Protein AF-A0A949NTR4-F1 (afdb_monomer_lite)

Secondary structure (DSSP, 8-state):
-HHHHHHHHHHHHHHHHHHHHHHHHHHHHHHHIIIII-HHHHHHHHTSTTHHHHHHHHHHHHHHHHHHHHHHT---SSHHHHHH---HHHHHHHHTSHHHHHHHHHHHHHHHS-TT-B-TTSPBPPHHHHHHHHHHHHHHHHHHHHHHHHHHHHHHHHHTSHHHHHHHHHHHHHHHHHHH-TT------TTHHHHHHHHHHHHHHHHHHHHHS----SHHHHHHHHHHHHHHHHHHHHT--------------------

Sequence (259 aa):
MVGTQAADRANRIAVLIDRNVRQAVKLRAYFCRGAYSGHDVRTRFDQSKAAPGFNTILDSLYFEFVLTMARLYDNPDDQRMAEKTASIPVLFALLSAPETRAELQRRSVERKTPKDLRDQHGQPAPKEFVAELQKDAVRAAEAETNEIEALNTEYGTLKGSHLICRIRKARNEFLAHTALDPSRNNLADYGNAEELLGKTIPLVTRLQLAVRSCHTSLASESTIWEEHADIFWRALCCGTNMEPTTCRTTTTCPADGLN

pLDDT: mean 86.45, std 13.73, range [38.06, 98.0]

Radius of gyration: 23.2 Å; chains: 1; bounding box: 55×47×63 Å

Structure (mmCIF, N/CA/C/O backbone):
data_AF-A0A949NTR4-F1
#
_entry.id   AF-A0A949NTR4-F1
#
loop_
_atom_site.group_PDB
_atom_site.id
_atom_site.type_symbol
_atom_site.label_atom_id
_atom_site.label_alt_id
_atom_site.label_comp_id
_atom_site.label_asym_id
_atom_site.label_entity_id
_atom_site.label_seq_id
_atom_site.pdbx_PDB_ins_code
_atom_site.Cartn_x
_atom_site.Cartn_y
_atom_site.Cartn_z
_atom_site.occupancy
_atom_site.B_iso_or_equiv
_atom_site.auth_seq_id
_atom_site.auth_comp_id
_atom_site.auth_asym_id
_atom_site.auth_atom_id
_atom_site.pdbx_PDB_model_num
ATOM 1 N N . MET A 1 1 ? -0.332 0.499 -28.347 1.00 78.00 1 MET A N 1
ATOM 2 C CA . MET A 1 1 ? -1.464 1.059 -27.569 1.00 78.00 1 MET A CA 1
ATOM 3 C C . MET A 1 1 ? -1.759 0.264 -26.298 1.00 78.00 1 MET A C 1
ATOM 5 O O . MET A 1 1 ? -1.895 0.893 -25.259 1.00 78.00 1 MET A O 1
ATOM 9 N N . VAL A 1 2 ? -1.810 -1.076 -26.340 1.00 87.00 2 VAL A N 1
ATOM 10 C CA . VAL A 1 2 ? -2.110 -1.920 -25.159 1.00 87.00 2 VAL A CA 1
ATOM 11 C C . VAL A 1 2 ? -1.158 -1.664 -23.976 1.00 87.00 2 VAL A C 1
ATOM 13 O O . VAL A 1 2 ? -1.628 -1.361 -22.882 1.00 87.00 2 VAL A O 1
ATOM 16 N N . GLY A 1 3 ? 0.164 -1.669 -24.200 1.00 87.56 3 GLY A N 1
ATOM 17 C CA . GLY A 1 3 ? 1.154 -1.422 -23.135 1.00 87.56 3 GLY A CA 1
ATOM 18 C C . GLY A 1 3 ? 1.012 -0.054 -22.454 1.00 87.56 3 GLY A C 1
ATOM 19 O O . GLY A 1 3 ? 1.090 0.043 -21.233 1.00 87.56 3 GLY A O 1
ATOM 20 N N . THR A 1 4 ? 0.695 0.997 -23.218 1.00 94.00 4 THR A N 1
ATOM 21 C CA . THR A 1 4 ? 0.443 2.351 -22.692 1.00 94.00 4 THR A CA 1
ATOM 22 C C . THR A 1 4 ? -0.735 2.368 -21.718 1.00 94.00 4 THR A C 1
ATOM 24 O O . THR A 1 4 ? -0.603 2.872 -20.605 1.00 94.00 4 THR A O 1
ATOM 27 N N . GLN A 1 5 ? -1.864 1.756 -22.095 1.00 95.44 5 GLN A N 1
ATOM 28 C CA . GLN A 1 5 ? -3.054 1.692 -21.240 1.00 95.44 5 GLN A CA 1
ATOM 29 C C . GLN A 1 5 ? -2.808 0.875 -19.965 1.00 95.44 5 GLN A C 1
ATOM 31 O O . GLN A 1 5 ? -3.263 1.264 -18.885 1.00 95.44 5 GLN A O 1
ATOM 36 N N . ALA A 1 6 ? -2.075 -0.237 -20.074 1.00 95.12 6 ALA A N 1
ATOM 37 C CA . ALA A 1 6 ? -1.722 -1.078 -18.936 1.00 95.12 6 ALA A CA 1
ATOM 38 C C . ALA A 1 6 ? -0.778 -0.355 -17.959 1.00 95.12 6 ALA A C 1
ATOM 40 O O . ALA A 1 6 ? -1.034 -0.361 -16.754 1.00 95.12 6 ALA A O 1
ATOM 41 N N . ALA A 1 7 ? 0.240 0.351 -18.463 1.00 95.56 7 ALA A N 1
ATOM 42 C CA . ALA A 1 7 ? 1.144 1.166 -17.649 1.00 95.56 7 ALA A CA 1
ATOM 43 C C . ALA A 1 7 ? 0.421 2.342 -16.969 1.00 95.56 7 ALA A C 1
ATOM 45 O O . ALA A 1 7 ? 0.649 2.616 -15.788 1.00 95.56 7 ALA A O 1
ATOM 46 N N . ASP A 1 8 ? -0.509 3.002 -17.668 1.00 96.50 8 ASP A N 1
ATOM 47 C CA . ASP A 1 8 ? -1.351 4.047 -17.072 1.00 96.50 8 ASP A CA 1
ATOM 48 C C . ASP A 1 8 ? -2.219 3.491 -15.945 1.00 96.50 8 ASP A C 1
ATOM 50 O O . ASP A 1 8 ? -2.358 4.112 -14.888 1.00 96.50 8 ASP A O 1
ATOM 54 N N . ARG A 1 9 ? -2.792 2.301 -16.146 1.00 96.06 9 ARG A N 1
ATOM 55 C CA . ARG A 1 9 ? -3.579 1.621 -15.117 1.00 96.06 9 ARG A CA 1
ATOM 56 C C . ARG A 1 9 ? -2.717 1.220 -13.922 1.00 96.06 9 ARG A C 1
ATOM 58 O O . ARG A 1 9 ? -3.142 1.461 -12.796 1.00 96.06 9 ARG A O 1
ATOM 65 N N . ALA A 1 10 ? -1.522 0.677 -14.148 1.00 96.38 10 ALA A N 1
ATOM 66 C CA . ALA A 1 10 ? -0.584 0.323 -13.085 1.00 96.38 10 ALA A CA 1
ATOM 67 C C . ALA A 1 10 ? -0.225 1.548 -12.228 1.00 96.38 10 ALA A C 1
ATOM 69 O O . ALA A 1 10 ? -0.316 1.486 -11.004 1.00 96.38 10 ALA A O 1
ATOM 70 N N . ASN A 1 11 ? 0.069 2.691 -12.857 1.00 96.38 11 ASN A N 1
ATOM 71 C CA . ASN A 1 11 ? 0.329 3.947 -12.151 1.00 96.38 11 ASN A CA 1
ATOM 72 C C . ASN A 1 11 ? -0.881 4.405 -11.313 1.00 96.38 11 ASN A C 1
ATOM 74 O O . ASN A 1 11 ? -0.737 4.715 -10.131 1.00 96.38 11 ASN A O 1
ATOM 78 N N . ARG A 1 12 ? -2.097 4.382 -11.881 1.00 96.69 12 ARG A N 1
ATOM 79 C CA . ARG A 1 12 ? -3.321 4.726 -11.130 1.00 96.69 12 ARG A CA 1
ATOM 80 C C . ARG A 1 12 ? -3.532 3.818 -9.917 1.00 96.69 12 ARG A C 1
ATOM 82 O O . ARG A 1 12 ? -3.840 4.313 -8.836 1.00 96.69 12 ARG A O 1
ATOM 89 N N . ILE A 1 13 ? -3.356 2.507 -10.083 1.00 97.25 13 ILE A N 1
ATOM 90 C CA . ILE A 1 13 ? -3.490 1.543 -8.985 1.00 97.25 13 ILE A CA 1
ATOM 91 C C . ILE A 1 13 ? -2.415 1.786 -7.923 1.00 97.25 13 ILE A C 1
ATOM 93 O O . ILE A 1 13 ? -2.744 1.795 -6.741 1.00 97.25 13 ILE A O 1
ATOM 97 N N . ALA A 1 14 ? -1.169 2.057 -8.319 1.00 96.44 14 ALA A N 1
ATOM 98 C CA . ALA A 1 14 ? -0.092 2.382 -7.389 1.00 96.44 14 ALA A CA 1
ATOM 99 C C . ALA A 1 14 ? -0.442 3.607 -6.522 1.00 96.44 14 ALA A C 1
ATOM 101 O O . ALA A 1 14 ? -0.277 3.554 -5.306 1.00 96.44 14 ALA A O 1
ATOM 102 N N . VAL A 1 15 ? -0.993 4.677 -7.103 1.00 95.94 15 VAL A N 1
ATOM 103 C CA . VAL A 1 15 ? -1.441 5.865 -6.346 1.00 95.94 15 VAL A CA 1
ATOM 104 C C . VAL A 1 15 ? -2.552 5.524 -5.344 1.00 95.94 15 VAL A C 1
ATOM 106 O O . VAL A 1 15 ? -2.538 5.994 -4.208 1.00 95.94 15 VAL A O 1
ATOM 109 N N . LEU A 1 16 ? -3.522 4.701 -5.745 1.00 96.69 16 LEU A N 1
ATOM 110 C CA . LEU A 1 16 ? -4.623 4.298 -4.864 1.00 96.69 16 LEU A CA 1
ATOM 111 C C . LEU A 1 16 ? -4.150 3.382 -3.726 1.00 96.69 16 LEU A C 1
ATOM 113 O O . LEU A 1 16 ? -4.607 3.531 -2.593 1.00 96.69 16 LEU A O 1
ATOM 117 N N . ILE A 1 17 ? -3.216 2.471 -4.010 1.00 96.81 17 ILE A N 1
ATOM 118 C CA . ILE A 1 17 ? -2.565 1.626 -3.003 1.00 96.81 17 ILE A CA 1
ATOM 119 C C . ILE A 1 17 ? -1.815 2.492 -1.992 1.00 96.81 17 ILE A C 1
ATOM 121 O O . ILE A 1 17 ? -2.013 2.305 -0.796 1.00 96.81 17 ILE A O 1
ATOM 125 N N . ASP A 1 18 ? -1.018 3.462 -2.449 1.00 96.44 18 ASP A N 1
ATOM 126 C CA . ASP A 1 18 ? -0.312 4.399 -1.567 1.00 96.44 18 ASP A CA 1
ATOM 127 C C . ASP A 1 18 ? -1.293 5.125 -0.637 1.00 96.44 18 ASP A C 1
ATOM 129 O O . ASP A 1 18 ? -1.160 5.052 0.582 1.00 96.44 18 ASP A O 1
ATOM 133 N N . ARG A 1 19 ? -2.368 5.707 -1.184 1.00 96.44 19 ARG A N 1
ATOM 134 C CA . ARG A 1 19 ? -3.418 6.353 -0.381 1.00 96.44 19 ARG A CA 1
ATOM 135 C C . ARG A 1 19 ? -4.009 5.420 0.683 1.00 96.44 19 ARG A C 1
ATOM 137 O O . ARG A 1 19 ? -4.226 5.849 1.816 1.00 96.44 19 ARG A O 1
ATOM 144 N N . ASN A 1 20 ? -4.271 4.162 0.335 1.00 97.00 20 ASN A N 1
ATOM 145 C CA . ASN A 1 20 ? -4.805 3.174 1.273 1.00 97.00 20 ASN A CA 1
ATOM 146 C C . ASN A 1 20 ? -3.784 2.798 2.357 1.00 97.00 20 ASN A C 1
ATOM 148 O O . ASN A 1 20 ? -4.163 2.664 3.517 1.00 97.00 20 ASN A O 1
ATOM 152 N N . VAL A 1 21 ? -2.495 2.687 2.023 1.00 97.50 21 VAL A N 1
ATOM 153 C CA . VAL A 1 21 ? -1.430 2.464 3.015 1.00 97.50 21 VAL A CA 1
ATOM 154 C C . VAL A 1 21 ? -1.328 3.648 3.974 1.00 97.50 21 VAL A C 1
ATOM 156 O O . VAL A 1 21 ? -1.282 3.441 5.182 1.00 97.50 21 VAL A O 1
ATOM 159 N N . ARG A 1 22 ? -1.380 4.888 3.478 1.00 97.50 22 ARG A N 1
ATOM 160 C CA . ARG A 1 22 ? -1.385 6.096 4.324 1.00 97.50 22 ARG A CA 1
ATOM 161 C C . ARG A 1 22 ? -2.580 6.128 5.277 1.00 97.50 22 ARG A C 1
ATOM 163 O O . ARG A 1 22 ? -2.435 6.421 6.463 1.00 97.50 22 ARG A O 1
ATOM 170 N N . GLN A 1 23 ? -3.762 5.756 4.782 1.00 97.62 23 GLN A N 1
ATOM 171 C CA . GLN A 1 23 ? -4.953 5.606 5.617 1.00 97.62 23 GLN A CA 1
ATOM 172 C C . GLN A 1 23 ? -4.775 4.505 6.675 1.00 97.62 23 GLN A C 1
ATOM 174 O O . GLN A 1 23 ? -5.156 4.701 7.826 1.00 97.62 23 GLN A O 1
ATOM 179 N N . ALA A 1 24 ? -4.162 3.376 6.318 1.00 97.81 24 ALA A N 1
ATOM 180 C CA . ALA A 1 24 ? -3.865 2.292 7.248 1.00 97.81 24 ALA A CA 1
ATOM 181 C C . ALA A 1 24 ? -2.866 2.716 8.342 1.00 97.81 24 ALA A C 1
ATOM 183 O O . ALA A 1 24 ? -3.086 2.410 9.511 1.00 97.81 24 ALA A O 1
ATOM 184 N N . VAL A 1 25 ? -1.822 3.479 7.992 1.00 98.00 25 VAL A N 1
ATOM 185 C CA . VAL A 1 25 ? -0.867 4.079 8.947 1.00 98.00 25 VAL A CA 1
ATOM 186 C C . VAL A 1 25 ? -1.595 4.974 9.948 1.00 98.00 25 VAL A C 1
ATOM 188 O O . VAL A 1 25 ? -1.418 4.815 11.156 1.00 98.00 25 VAL A O 1
ATOM 191 N N . LYS A 1 26 ? -2.475 5.858 9.461 1.00 98.00 26 LYS A N 1
ATOM 192 C CA . LYS A 1 26 ? -3.312 6.707 10.314 1.00 98.00 26 LYS A CA 1
ATOM 193 C C . LYS A 1 26 ? -4.177 5.874 11.262 1.00 98.00 26 LYS A C 1
ATOM 195 O O . LYS A 1 26 ? -4.147 6.096 12.468 1.00 98.00 26 LYS A O 1
ATOM 200 N N . LEU A 1 27 ? -4.950 4.923 10.735 1.00 97.81 27 LEU A N 1
ATOM 201 C CA . LEU A 1 27 ? -5.853 4.093 11.539 1.00 97.81 27 LEU A CA 1
ATOM 202 C C . LEU A 1 27 ? -5.092 3.297 12.603 1.00 97.81 27 LEU A C 1
ATOM 204 O O . LEU A 1 27 ? -5.510 3.291 13.760 1.00 97.81 27 LEU A O 1
ATOM 208 N N . ARG A 1 28 ? -3.941 2.713 12.238 1.00 96.94 28 ARG A N 1
ATOM 209 C CA . ARG A 1 28 ? -3.033 2.046 13.177 1.00 96.94 28 ARG A CA 1
ATOM 210 C C . ARG A 1 28 ? -2.616 2.990 14.300 1.00 96.94 28 ARG A C 1
ATOM 212 O O . ARG A 1 28 ? -2.708 2.597 15.454 1.00 96.94 28 ARG A O 1
ATOM 219 N N . ALA A 1 29 ? -2.181 4.213 13.997 1.00 97.06 29 ALA A N 1
ATOM 220 C CA . ALA A 1 29 ? -1.727 5.155 15.022 1.00 97.06 29 ALA A CA 1
ATOM 221 C C . ALA A 1 29 ? -2.828 5.461 16.056 1.00 97.06 29 ALA A C 1
ATOM 223 O O . ALA A 1 29 ? -2.606 5.321 17.261 1.00 97.06 29 ALA A O 1
ATOM 224 N N . TYR A 1 30 ? -4.039 5.793 15.593 1.00 97.25 30 TYR A N 1
ATOM 225 C CA . TYR A 1 30 ? -5.180 6.050 16.479 1.00 97.25 30 TYR A CA 1
ATOM 226 C C . TYR A 1 30 ? -5.572 4.815 17.290 1.00 97.25 30 TYR A C 1
ATOM 228 O O . TYR A 1 30 ? -5.749 4.919 18.505 1.00 97.25 30 TYR A O 1
ATOM 236 N N . PHE A 1 31 ? -5.684 3.656 16.642 1.00 95.50 31 PHE A N 1
ATOM 237 C CA . PHE A 1 31 ? -6.049 2.415 17.312 1.00 95.50 31 PHE A CA 1
ATOM 238 C C . PHE A 1 31 ? -4.998 2.005 18.351 1.00 95.50 31 PHE A C 1
ATOM 240 O O . PHE A 1 31 ? -5.333 1.839 19.520 1.00 95.50 31 PHE A O 1
ATOM 247 N N . CYS A 1 32 ? -3.718 1.924 17.971 1.00 94.44 32 CYS A N 1
ATOM 248 C CA . CYS A 1 32 ? -2.638 1.506 18.864 1.00 94.44 32 CYS A CA 1
ATOM 249 C C . CYS A 1 32 ? -2.481 2.435 20.072 1.00 94.44 32 CYS A C 1
ATOM 251 O O . CYS A 1 32 ? -2.226 1.939 21.171 1.00 94.44 32 CYS A O 1
ATOM 253 N N . ARG A 1 33 ? -2.663 3.756 19.909 1.00 94.75 33 ARG A N 1
ATOM 254 C CA . ARG A 1 33 ? -2.595 4.697 21.040 1.00 94.75 33 ARG A CA 1
ATOM 255 C C . ARG A 1 33 ? -3.710 4.475 22.054 1.00 94.75 33 ARG A C 1
ATOM 257 O O . ARG A 1 33 ? -3.439 4.562 23.248 1.00 94.75 33 ARG A O 1
ATOM 264 N N . GLY A 1 34 ? -4.925 4.170 21.605 1.00 92.00 34 GLY A N 1
ATOM 265 C CA . GLY A 1 34 ? -6.034 3.860 22.509 1.00 92.00 34 GLY A CA 1
ATOM 266 C C . GLY A 1 34 ? -5.966 2.439 23.081 1.00 92.00 34 GLY A C 1
ATOM 267 O O . GLY A 1 34 ? -6.306 2.223 24.241 1.00 92.00 34 GLY A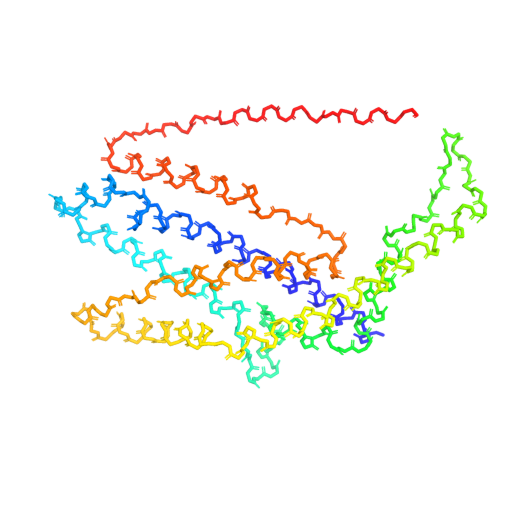 O 1
ATOM 268 N N . ALA A 1 35 ? -5.502 1.467 22.293 1.00 89.44 35 ALA A N 1
ATOM 269 C CA . ALA A 1 35 ? -5.539 0.054 22.654 1.00 89.44 35 ALA A CA 1
ATOM 270 C C . ALA A 1 35 ? -4.302 -0.441 23.423 1.00 89.44 35 ALA A C 1
ATOM 272 O O . ALA A 1 35 ? -4.470 -1.256 24.329 1.00 89.44 35 ALA A O 1
ATOM 273 N N . TYR A 1 36 ? -3.090 0.020 23.078 1.00 86.44 36 TYR A N 1
ATOM 274 C CA . TYR A 1 36 ? -1.823 -0.568 23.551 1.00 86.44 36 TYR A CA 1
ATOM 275 C C . TYR A 1 36 ? -0.887 0.419 24.234 1.00 86.44 36 TYR A C 1
ATOM 277 O O . TYR A 1 36 ? -0.494 0.210 25.377 1.00 86.44 36 TYR A O 1
ATOM 285 N N . SER A 1 37 ? -0.475 1.470 23.521 1.00 79.00 37 SER A N 1
ATOM 286 C CA . SER A 1 37 ? 0.589 2.366 23.990 1.00 79.00 37 SER A CA 1
ATOM 287 C C . SER A 1 37 ? 0.074 3.411 24.973 1.00 79.00 37 SER A C 1
ATOM 289 O O . SER A 1 37 ? 0.858 4.038 25.680 1.00 79.00 37 SER A O 1
ATOM 291 N N . GLY A 1 38 ? -1.247 3.559 25.064 1.00 75.06 38 GLY A N 1
ATOM 292 C CA . GLY A 1 38 ? -1.916 4.388 26.044 1.00 75.06 38 GLY A CA 1
ATOM 293 C C . GLY A 1 38 ? -2.413 3.657 27.251 1.00 75.06 38 GLY A C 1
ATOM 294 O O . GLY A 1 38 ? -3.622 3.594 27.463 1.00 75.06 38 GLY A O 1
ATOM 295 N N . HIS A 1 39 ? -1.491 3.145 28.060 1.00 79.88 39 HIS A N 1
ATOM 296 C CA . HIS A 1 39 ? -1.876 2.546 29.331 1.00 79.88 39 HIS A CA 1
ATOM 297 C C . HIS A 1 39 ? -2.706 3.526 30.180 1.00 79.88 39 HIS A C 1
ATOM 299 O O . HIS A 1 39 ? -3.691 3.128 30.794 1.00 79.88 39 HIS A O 1
ATOM 305 N N . ASP A 1 40 ? -2.373 4.816 30.125 1.00 84.31 40 ASP A N 1
ATOM 306 C CA . ASP A 1 40 ? -3.133 5.916 30.719 1.00 84.31 40 ASP A CA 1
ATOM 307 C C . ASP A 1 40 ? -4.560 6.038 30.155 1.00 84.31 40 ASP A C 1
ATOM 309 O O . ASP A 1 40 ? -5.524 6.111 30.917 1.00 84.31 40 ASP A O 1
ATOM 313 N N . VAL A 1 41 ? -4.701 6.019 28.827 1.00 88.38 41 VAL A N 1
ATOM 314 C CA . VAL A 1 41 ? -5.983 6.155 28.119 1.00 88.38 41 VAL A CA 1
ATOM 315 C C . VAL A 1 41 ? -6.896 4.980 28.441 1.00 88.38 41 VAL A C 1
ATOM 317 O O . VAL A 1 41 ? -8.016 5.180 28.914 1.00 88.38 41 VAL A O 1
ATOM 320 N N . ARG A 1 42 ? -6.404 3.753 28.238 1.00 87.44 42 ARG A N 1
ATOM 321 C CA . ARG A 1 42 ? -7.172 2.527 28.467 1.00 87.44 42 ARG A CA 1
ATOM 322 C C . ARG A 1 42 ? -7.617 2.421 29.924 1.00 87.44 42 ARG A C 1
ATOM 324 O O . ARG A 1 42 ? -8.809 2.292 30.184 1.00 87.44 42 ARG A O 1
ATOM 331 N N . THR A 1 43 ? -6.684 2.577 30.867 1.00 87.12 43 THR A N 1
ATOM 332 C CA . THR A 1 43 ? -6.975 2.491 32.309 1.00 87.12 43 THR A CA 1
ATOM 333 C C . THR A 1 43 ? -8.034 3.505 32.726 1.00 87.12 43 THR A C 1
ATOM 335 O O . THR A 1 43 ? -8.944 3.180 33.490 1.00 87.12 43 THR A O 1
ATOM 338 N N . ARG A 1 44 ? -7.959 4.733 32.197 1.00 88.44 44 ARG A N 1
ATOM 339 C CA . ARG A 1 44 ? -8.936 5.781 32.500 1.00 88.44 44 ARG A CA 1
ATOM 340 C C . ARG A 1 44 ? -10.332 5.433 31.992 1.00 88.44 44 ARG A C 1
ATOM 342 O O . ARG A 1 44 ? -11.303 5.677 32.707 1.00 88.44 44 ARG A O 1
ATOM 349 N N . PHE A 1 45 ? -10.449 4.880 30.785 1.00 89.00 45 PHE A N 1
ATOM 350 C CA . PHE A 1 45 ? -11.748 4.502 30.233 1.00 89.00 45 PHE A CA 1
ATOM 351 C C . PHE A 1 45 ? -12.330 3.254 30.888 1.00 89.00 45 PHE A C 1
ATOM 353 O O . PHE A 1 45 ? -13.521 3.279 31.199 1.00 89.00 45 PHE A O 1
ATOM 360 N N . ASP A 1 46 ? -11.518 2.234 31.175 1.00 86.00 46 ASP A N 1
ATOM 361 C CA . ASP A 1 46 ? -11.950 0.987 31.824 1.00 86.00 46 ASP A CA 1
ATOM 362 C C . ASP A 1 46 ? -12.557 1.233 33.217 1.00 86.00 46 ASP A C 1
ATOM 364 O O . ASP A 1 46 ? -13.482 0.539 33.634 1.00 86.00 46 ASP A O 1
ATOM 368 N N . GLN A 1 47 ? -12.087 2.263 33.927 1.00 88.81 47 GLN A N 1
ATOM 369 C CA . GLN A 1 47 ? -12.616 2.673 35.235 1.00 88.81 47 GLN A CA 1
ATOM 370 C C . GLN A 1 47 ? -13.808 3.643 35.142 1.00 88.81 47 GLN A C 1
ATOM 372 O O . GLN A 1 47 ? -14.368 4.051 36.162 1.00 88.81 47 GLN A O 1
ATOM 377 N N . SER A 1 48 ? -14.202 4.048 33.934 1.00 90.50 48 SER A N 1
ATOM 378 C CA . SER A 1 48 ? -15.230 5.063 33.708 1.00 90.50 48 SER A CA 1
ATOM 379 C C . SER A 1 48 ? -16.555 4.461 33.235 1.00 90.50 48 SER A C 1
ATOM 381 O O . SER A 1 48 ? -16.606 3.410 32.600 1.00 90.50 48 SER A O 1
ATOM 383 N N . LYS A 1 49 ? -17.652 5.208 33.416 1.00 92.19 49 LYS A N 1
ATOM 384 C CA . LYS A 1 49 ? -18.950 4.876 32.795 1.00 92.19 49 LYS A CA 1
ATOM 385 C C . LYS A 1 49 ? -18.936 4.987 31.260 1.00 92.19 49 LYS A C 1
ATOM 387 O O . LYS A 1 49 ? -19.893 4.568 30.620 1.00 92.19 49 LYS A O 1
ATOM 392 N N . ALA A 1 50 ? -17.877 5.552 30.675 1.00 89.88 50 ALA A N 1
ATOM 393 C CA . ALA A 1 50 ? -17.720 5.718 29.234 1.00 89.88 50 ALA A CA 1
ATOM 394 C C . ALA A 1 50 ? -17.031 4.522 28.547 1.00 89.88 50 ALA A C 1
ATOM 396 O O . ALA A 1 50 ? -16.903 4.539 27.322 1.00 89.88 50 ALA A O 1
ATOM 397 N N . ALA A 1 51 ? -16.630 3.479 29.291 1.00 88.12 51 ALA A N 1
ATOM 398 C CA . ALA A 1 51 ? -15.967 2.293 28.736 1.00 88.12 51 ALA A CA 1
ATOM 399 C C . ALA A 1 51 ? -16.687 1.683 27.509 1.00 88.12 51 ALA A C 1
ATOM 401 O O . ALA A 1 51 ? -16.012 1.400 26.518 1.00 88.12 51 ALA A O 1
ATOM 402 N N . PRO A 1 52 ? -18.033 1.541 27.483 1.00 87.81 52 PRO A N 1
ATOM 403 C CA . PRO A 1 52 ? -18.720 0.982 26.313 1.00 87.81 52 PRO A CA 1
ATOM 404 C C . PRO A 1 52 ? -18.559 1.838 25.047 1.00 87.81 52 PRO A C 1
ATOM 406 O O . PRO A 1 52 ? -18.329 1.310 23.959 1.00 87.81 52 PRO A O 1
ATOM 409 N N . GLY A 1 53 ? -18.638 3.166 25.187 1.00 88.69 53 GLY A N 1
ATOM 410 C CA . GLY A 1 53 ? -18.460 4.096 24.070 1.00 88.69 53 GLY A CA 1
ATOM 411 C C . GLY A 1 53 ? -17.022 4.099 23.554 1.00 88.69 53 GLY A C 1
ATOM 412 O O . GLY A 1 53 ? -16.799 4.061 22.348 1.00 88.69 53 GLY A O 1
ATOM 413 N N . PHE A 1 54 ? -16.046 4.065 24.462 1.00 90.12 54 PHE A N 1
ATOM 414 C CA . PHE A 1 54 ? -14.633 3.934 24.113 1.00 90.12 54 PHE A CA 1
ATOM 415 C C . PHE A 1 54 ? -14.338 2.643 23.339 1.00 90.12 54 PHE A C 1
ATOM 417 O O . PHE A 1 54 ? -13.720 2.701 22.276 1.00 90.12 54 PHE A O 1
ATOM 424 N N . ASN A 1 55 ? -14.838 1.499 23.815 1.00 87.44 55 ASN A N 1
ATOM 425 C CA . ASN A 1 55 ? -14.674 0.221 23.121 1.00 87.44 55 ASN A CA 1
ATOM 426 C C . ASN A 1 55 ? -15.309 0.256 21.726 1.00 87.44 55 ASN A C 1
ATOM 428 O O . ASN A 1 55 ? -14.670 -0.141 20.762 1.00 87.44 55 ASN A O 1
ATOM 432 N N . THR A 1 56 ? -16.496 0.856 21.588 1.00 88.88 56 THR A N 1
ATOM 433 C CA . THR A 1 56 ? -17.151 1.033 20.278 1.00 88.88 56 THR A CA 1
ATOM 434 C C . THR A 1 56 ? -16.282 1.839 19.304 1.00 88.88 56 THR A C 1
ATOM 436 O O . THR A 1 56 ? -16.197 1.508 18.118 1.00 88.88 56 THR A O 1
ATOM 439 N N . ILE A 1 57 ? -15.614 2.894 19.786 1.00 91.31 57 ILE A N 1
ATOM 440 C CA . ILE A 1 57 ? -14.682 3.692 18.976 1.00 91.31 57 ILE A CA 1
ATOM 441 C C . ILE A 1 57 ? -13.478 2.843 18.554 1.00 91.31 57 ILE A C 1
ATOM 443 O O . ILE A 1 57 ? -13.112 2.862 17.378 1.00 91.31 57 ILE A O 1
ATOM 447 N N . LEU A 1 58 ? -12.873 2.092 19.480 1.00 90.94 58 LEU A N 1
ATOM 448 C CA . LEU A 1 58 ? -11.736 1.222 19.168 1.00 90.94 58 LEU A CA 1
ATOM 449 C C . LEU A 1 58 ? -12.100 0.133 18.159 1.00 90.94 58 LEU A C 1
ATOM 451 O O . LEU A 1 58 ? -11.367 -0.046 17.187 1.00 90.94 58 LEU A O 1
ATOM 455 N N . ASP A 1 59 ? -13.236 -0.535 18.343 1.00 88.12 59 ASP A N 1
ATOM 456 C CA . ASP A 1 59 ? -13.716 -1.576 17.435 1.00 88.12 59 ASP A CA 1
ATOM 457 C C . ASP A 1 59 ? -13.975 -1.003 16.038 1.00 88.12 59 ASP A C 1
ATOM 459 O O . ASP A 1 59 ? -13.601 -1.610 15.036 1.00 88.12 59 ASP A O 1
ATOM 463 N N . SER A 1 60 ? -14.530 0.212 15.956 1.00 91.62 60 SER A N 1
ATOM 464 C CA . SER A 1 60 ? -14.752 0.910 14.682 1.00 91.62 60 SER A CA 1
ATOM 465 C C . SER A 1 60 ? -13.439 1.266 13.978 1.00 91.62 60 SER A C 1
ATOM 467 O O . SER A 1 60 ? -13.308 1.067 12.768 1.00 91.62 60 SER A O 1
ATOM 469 N N . LEU A 1 61 ? -12.449 1.772 14.724 1.00 94.25 61 LEU A N 1
ATOM 470 C CA . LEU A 1 61 ? -11.118 2.079 14.192 1.00 94.25 61 LEU A CA 1
ATOM 471 C C . LEU A 1 61 ? -10.417 0.815 13.690 1.00 94.25 61 LEU A C 1
ATOM 473 O O . LEU A 1 61 ? -9.863 0.813 12.588 1.00 94.25 61 LEU A O 1
ATOM 477 N N . TYR A 1 62 ? -10.459 -0.259 14.480 1.00 92.19 62 TYR A N 1
ATOM 478 C CA . TYR A 1 62 ? -9.843 -1.528 14.117 1.00 92.19 62 TYR A CA 1
ATOM 479 C C . TYR A 1 62 ? -10.534 -2.171 12.917 1.00 92.19 62 TYR A C 1
ATOM 481 O O . TYR A 1 62 ? -9.868 -2.657 12.005 1.00 92.19 62 TYR A O 1
ATOM 489 N N . PHE A 1 63 ? -11.863 -2.123 12.859 1.00 91.31 63 PHE A N 1
ATOM 490 C CA . PHE A 1 63 ? -12.610 -2.641 11.724 1.00 91.31 63 PHE A CA 1
ATOM 491 C C . PHE A 1 63 ? -12.259 -1.916 10.424 1.00 91.31 63 PHE A C 1
ATOM 493 O O . PHE A 1 63 ? -11.936 -2.573 9.433 1.00 91.31 63 PHE A O 1
ATOM 500 N N . GLU A 1 64 ? -12.241 -0.579 10.415 1.00 94.94 64 GLU A N 1
ATOM 501 C CA . GLU A 1 64 ? -11.842 0.168 9.215 1.00 94.94 64 GLU A CA 1
ATOM 502 C C . GLU A 1 64 ? -10.376 -0.106 8.846 1.00 94.94 64 GLU A C 1
ATOM 504 O O . GLU A 1 64 ? -10.030 -0.159 7.660 1.00 94.94 64 GLU A O 1
ATOM 509 N N . PHE A 1 65 ? -9.510 -0.348 9.835 1.00 95.31 65 PHE A N 1
ATOM 510 C CA . PHE A 1 65 ? -8.130 -0.760 9.587 1.00 95.31 65 PHE A CA 1
ATOM 511 C C . PHE A 1 65 ? -8.071 -2.129 8.894 1.00 95.31 65 PHE A C 1
ATOM 513 O O . PHE A 1 65 ? -7.450 -2.253 7.836 1.00 95.31 65 PHE A O 1
ATOM 520 N N . VAL A 1 66 ? -8.786 -3.129 9.414 1.00 93.56 66 VAL A N 1
ATOM 521 C CA . VAL A 1 66 ? -8.910 -4.465 8.811 1.00 93.56 66 VAL A CA 1
ATOM 522 C C . VAL A 1 66 ? -9.495 -4.383 7.402 1.00 93.56 66 VAL A C 1
ATOM 524 O O . VAL A 1 66 ? -8.967 -5.025 6.495 1.00 93.56 66 VAL A O 1
ATOM 527 N N . LEU A 1 67 ? -10.534 -3.573 7.173 1.00 94.12 67 LEU A N 1
ATOM 528 C CA . LEU A 1 67 ? -11.110 -3.362 5.843 1.00 94.12 67 LEU A CA 1
ATOM 529 C C . LEU A 1 67 ? -10.106 -2.743 4.874 1.00 94.12 67 LEU A C 1
ATOM 531 O O . LEU A 1 67 ? -9.984 -3.206 3.739 1.00 94.12 67 LEU A O 1
ATOM 535 N N . THR A 1 68 ? -9.377 -1.718 5.313 1.00 96.31 68 THR A N 1
ATOM 536 C CA . THR A 1 68 ? -8.348 -1.062 4.499 1.00 96.31 68 THR A CA 1
ATOM 537 C C . THR A 1 68 ? -7.252 -2.055 4.114 1.00 96.31 68 THR A C 1
ATOM 539 O O . THR A 1 68 ? -6.893 -2.151 2.938 1.00 96.31 68 THR A O 1
ATOM 542 N N . MET A 1 69 ? -6.785 -2.864 5.069 1.00 96.56 69 MET A N 1
ATOM 543 C CA . MET A 1 69 ? -5.799 -3.913 4.810 1.00 96.56 69 MET A CA 1
ATOM 544 C C . MET A 1 69 ? -6.349 -5.018 3.905 1.00 96.56 69 MET A C 1
ATOM 546 O O . MET A 1 69 ? -5.661 -5.445 2.983 1.00 96.56 69 MET A O 1
ATOM 550 N N . ALA A 1 70 ? -7.593 -5.458 4.095 1.00 94.06 70 ALA A N 1
ATOM 551 C CA . ALA A 1 70 ? -8.213 -6.466 3.239 1.00 94.06 70 ALA A CA 1
ATOM 552 C C . ALA A 1 70 ? -8.319 -5.984 1.782 1.00 94.06 70 ALA A C 1
ATOM 554 O O . ALA A 1 70 ? -7.924 -6.716 0.876 1.00 94.06 70 ALA A O 1
ATOM 555 N N . ARG A 1 71 ? -8.759 -4.734 1.563 1.00 94.44 71 ARG A N 1
ATOM 556 C CA . ARG A 1 71 ? -8.879 -4.110 0.230 1.00 94.44 71 ARG A CA 1
ATOM 557 C C . ARG A 1 71 ? -7.548 -4.088 -0.525 1.00 94.44 71 ARG A C 1
ATOM 559 O O . ARG A 1 71 ? -7.519 -4.371 -1.721 1.00 94.44 71 ARG A O 1
ATOM 566 N N . LEU A 1 72 ? -6.438 -3.808 0.167 1.00 96.56 72 LEU A N 1
ATOM 567 C CA . LEU A 1 72 ? -5.091 -3.825 -0.424 1.00 96.56 72 LEU A CA 1
ATOM 568 C C . LEU A 1 72 ? -4.705 -5.195 -1.002 1.00 96.56 72 LEU A C 1
ATOM 570 O O . LEU A 1 72 ? -3.901 -5.256 -1.931 1.00 96.56 72 LEU A O 1
ATOM 574 N N . TYR A 1 73 ? -5.298 -6.278 -0.499 1.00 95.69 73 TYR A N 1
ATOM 575 C CA . TYR A 1 73 ? -5.001 -7.654 -0.894 1.00 95.69 73 TYR A CA 1
ATOM 576 C C . TYR A 1 73 ? -6.190 -8.380 -1.529 1.00 95.69 73 TYR A C 1
ATOM 578 O O . TYR A 1 73 ? -6.134 -9.601 -1.701 1.00 95.69 73 TYR A O 1
ATOM 586 N N . ASP A 1 74 ? -7.262 -7.679 -1.890 1.00 93.00 74 ASP A N 1
ATOM 587 C CA . ASP A 1 74 ? -8.388 -8.300 -2.580 1.00 93.00 74 ASP A CA 1
ATOM 588 C C . ASP A 1 74 ? -7.955 -8.772 -3.971 1.00 93.00 74 ASP A C 1
ATOM 590 O O . ASP A 1 74 ? -7.318 -8.043 -4.734 1.00 93.00 74 ASP A O 1
ATOM 594 N N . ASN A 1 75 ? -8.282 -10.023 -4.286 1.00 91.31 75 ASN A N 1
ATOM 595 C CA . ASN A 1 75 ? -8.030 -10.613 -5.591 1.00 91.31 75 ASN A CA 1
ATOM 596 C C . ASN A 1 75 ? -9.387 -10.910 -6.237 1.00 91.31 75 ASN A C 1
ATOM 598 O O . ASN A 1 75 ? -10.032 -11.867 -5.815 1.00 91.31 75 ASN A O 1
ATOM 602 N N . PRO A 1 76 ? -9.862 -10.066 -7.162 1.00 88.62 76 PRO A N 1
ATOM 603 C CA . PRO A 1 76 ? -11.162 -10.259 -7.784 1.00 88.62 76 PRO A CA 1
ATOM 604 C C . PRO A 1 76 ? -11.132 -11.466 -8.726 1.00 88.62 76 PRO A C 1
ATOM 606 O O . PRO A 1 76 ? -10.264 -11.550 -9.592 1.00 88.62 76 PRO A O 1
ATOM 609 N N . ASP A 1 77 ? -12.106 -12.365 -8.575 1.00 84.75 77 ASP A N 1
ATOM 610 C CA . ASP A 1 77 ? -12.270 -13.528 -9.460 1.00 84.75 77 ASP A CA 1
ATOM 611 C C . ASP A 1 77 ? -12.866 -13.133 -10.827 1.00 84.75 77 ASP A C 1
ATOM 613 O O . ASP A 1 77 ? -12.622 -13.790 -11.836 1.00 84.75 77 ASP A O 1
ATOM 617 N N . ASP A 1 78 ? -13.627 -12.032 -10.873 1.00 86.31 78 ASP A N 1
ATOM 618 C CA . ASP A 1 78 ? -14.222 -11.473 -12.092 1.00 86.31 78 ASP A CA 1
ATOM 619 C C . ASP A 1 78 ? -13.321 -10.384 -12.698 1.00 86.31 78 ASP A C 1
ATOM 621 O O . ASP A 1 78 ? -12.965 -9.398 -12.042 1.00 86.31 78 ASP A O 1
ATOM 625 N N . GLN A 1 79 ? -13.021 -10.515 -13.991 1.00 82.25 79 GLN A N 1
ATOM 626 C CA . GLN A 1 79 ? -12.261 -9.542 -14.774 1.00 82.25 79 GLN A CA 1
ATOM 627 C C . GLN A 1 79 ? -12.879 -8.133 -14.745 1.00 82.25 79 GLN A C 1
ATOM 629 O O . GLN A 1 79 ? -12.149 -7.145 -14.649 1.00 82.25 79 GLN A O 1
ATOM 634 N N . ARG A 1 80 ? -14.214 -8.013 -14.748 1.00 83.69 80 ARG A N 1
ATOM 635 C CA . ARG A 1 80 ? -14.904 -6.711 -14.659 1.00 83.69 80 ARG A CA 1
ATOM 636 C C . ARG A 1 80 ? -14.672 -6.027 -13.317 1.00 83.69 80 ARG A C 1
ATOM 638 O O . ARG A 1 80 ? -14.615 -4.800 -13.241 1.00 83.69 80 ARG A O 1
ATOM 645 N N . MET A 1 81 ? -14.553 -6.816 -12.252 1.00 81.38 81 MET A N 1
ATOM 646 C CA . MET A 1 81 ? -14.212 -6.302 -10.929 1.00 81.38 81 MET A CA 1
ATOM 647 C C . MET A 1 81 ? -12.728 -5.964 -10.861 1.00 81.38 81 MET A C 1
ATOM 649 O O . MET A 1 81 ? -12.389 -4.896 -10.362 1.00 81.38 81 MET A O 1
ATOM 653 N N . ALA A 1 82 ? -11.860 -6.783 -11.466 1.00 82.69 82 ALA A N 1
ATOM 654 C CA . ALA A 1 82 ? -10.432 -6.498 -11.572 1.00 82.69 82 ALA A CA 1
ATOM 655 C C . ALA A 1 82 ? -10.159 -5.105 -12.137 1.00 82.69 82 ALA A C 1
ATOM 657 O O . ALA A 1 82 ? -9.347 -4.372 -11.576 1.00 82.69 82 ALA A O 1
ATOM 658 N N . GLU A 1 83 ? -10.869 -4.694 -13.189 1.00 83.94 83 GLU A N 1
ATOM 659 C CA . GLU A 1 83 ? -10.742 -3.356 -13.782 1.00 83.94 83 GLU A CA 1
ATOM 660 C C . GLU A 1 83 ? -11.014 -2.208 -12.799 1.00 83.94 83 GLU A C 1
ATOM 662 O O . GLU A 1 83 ? -10.395 -1.148 -12.917 1.00 83.94 83 GLU A O 1
ATOM 667 N N . LYS A 1 84 ? -11.888 -2.430 -11.811 1.00 87.94 84 LYS A N 1
ATOM 668 C CA . LYS A 1 84 ? -12.300 -1.446 -10.798 1.00 87.94 84 LYS A CA 1
ATOM 669 C C . LYS A 1 84 ? -11.539 -1.577 -9.477 1.00 87.94 84 LYS A C 1
ATOM 671 O O . LYS A 1 84 ? -11.587 -0.664 -8.654 1.00 87.94 84 LYS A O 1
ATOM 676 N N . THR A 1 85 ? -10.847 -2.690 -9.259 1.00 91.56 85 THR A N 1
ATOM 677 C CA . THR A 1 85 ? -10.107 -2.962 -8.026 1.00 91.56 85 THR A CA 1
ATOM 678 C C . THR A 1 85 ? -8.699 -2.371 -8.085 1.00 91.56 85 THR A C 1
ATOM 680 O O . THR A 1 85 ? -7.938 -2.612 -9.022 1.00 91.56 85 THR A O 1
ATOM 683 N N . ALA A 1 86 ? -8.327 -1.636 -7.036 1.00 95.31 86 ALA A N 1
ATOM 684 C CA . ALA A 1 86 ? -6.960 -1.190 -6.797 1.00 95.31 86 ALA A CA 1
ATOM 685 C C . ALA A 1 86 ? -6.360 -1.975 -5.626 1.00 95.31 86 ALA A C 1
ATOM 687 O O . ALA A 1 86 ? -6.537 -1.608 -4.464 1.00 95.31 86 ALA A O 1
ATOM 688 N N . SER A 1 87 ? -5.671 -3.068 -5.946 1.00 96.94 87 SER A N 1
ATOM 689 C CA . SER A 1 87 ? -5.039 -3.952 -4.969 1.00 96.94 87 SER A CA 1
ATOM 690 C C . SER A 1 87 ? -3.661 -4.404 -5.448 1.00 96.94 87 SER A C 1
ATOM 692 O O . SER A 1 87 ? -3.351 -4.375 -6.643 1.00 96.94 87 SER A O 1
ATOM 694 N N . ILE A 1 88 ? -2.827 -4.826 -4.502 1.00 96.81 88 ILE A N 1
ATOM 695 C CA . ILE A 1 88 ? -1.476 -5.337 -4.744 1.00 96.81 88 ILE A CA 1
ATOM 696 C C . ILE A 1 88 ? -1.481 -6.527 -5.726 1.00 96.81 88 ILE A C 1
ATOM 698 O O . ILE A 1 88 ? -0.712 -6.474 -6.686 1.00 96.81 88 ILE A O 1
ATOM 702 N N . PRO A 1 89 ? -2.355 -7.553 -5.586 1.00 96.44 89 PRO A N 1
ATOM 703 C CA . PRO A 1 89 ? -2.433 -8.638 -6.566 1.00 96.44 89 PRO A CA 1
ATOM 704 C C . PRO A 1 89 ? -2.695 -8.151 -7.999 1.00 96.44 89 PRO A C 1
ATOM 706 O O . PRO A 1 89 ? -2.043 -8.608 -8.936 1.00 96.44 89 PRO A O 1
ATOM 709 N N . VAL A 1 90 ? -3.626 -7.204 -8.174 1.00 96.62 90 VAL A N 1
ATOM 710 C CA . VAL A 1 90 ? -3.972 -6.659 -9.497 1.00 96.62 90 VAL A CA 1
ATOM 711 C C . VAL A 1 90 ? -2.806 -5.860 -10.079 1.00 96.62 90 VAL A C 1
ATOM 713 O O . VAL A 1 90 ? -2.528 -5.964 -11.275 1.00 96.62 90 VAL A O 1
ATOM 716 N N . LEU A 1 91 ? -2.098 -5.089 -9.247 1.00 97.00 91 LEU A N 1
ATOM 717 C CA . LEU A 1 91 ? -0.900 -4.369 -9.674 1.00 97.00 91 LEU A CA 1
ATOM 718 C C . LEU A 1 91 ? 0.192 -5.338 -10.140 1.00 97.00 91 LEU A C 1
ATOM 720 O O . LEU A 1 91 ? 0.726 -5.149 -11.228 1.00 97.00 91 LEU A O 1
ATOM 724 N N . PHE A 1 92 ? 0.482 -6.397 -9.379 1.00 96.69 92 PHE A N 1
ATOM 725 C CA . PHE A 1 92 ? 1.464 -7.401 -9.797 1.00 96.69 92 PHE A CA 1
ATOM 726 C C . PHE A 1 92 ? 1.067 -8.093 -11.099 1.00 96.69 92 PHE A C 1
ATOM 728 O O . PHE A 1 92 ? 1.910 -8.222 -11.977 1.00 96.69 92 PHE A O 1
ATOM 735 N N . ALA A 1 93 ? -0.208 -8.448 -11.280 1.00 95.06 93 ALA A N 1
ATOM 736 C CA . ALA A 1 93 ? -0.678 -9.037 -12.534 1.00 95.06 93 ALA A CA 1
ATOM 737 C C . ALA A 1 93 ? -0.421 -8.121 -13.747 1.00 95.06 93 ALA A C 1
ATOM 739 O O . ALA A 1 93 ? 0.030 -8.591 -14.789 1.00 95.06 93 ALA A O 1
ATOM 740 N N . LEU A 1 94 ? -0.646 -6.808 -13.605 1.00 95.50 94 LEU A N 1
ATOM 741 C CA . LEU A 1 94 ? -0.315 -5.827 -14.647 1.00 95.50 94 LEU A CA 1
ATOM 742 C C . LEU A 1 94 ? 1.191 -5.715 -14.884 1.00 95.50 94 LEU A C 1
ATOM 744 O O . 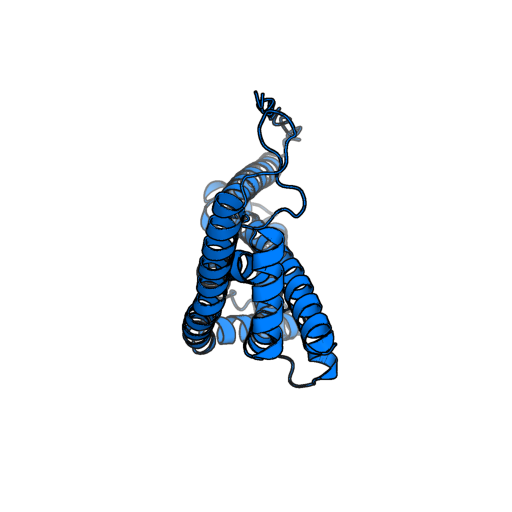LEU A 1 94 ? 1.631 -5.623 -16.029 1.00 95.50 94 LEU A O 1
ATOM 748 N N . LEU A 1 95 ? 1.969 -5.712 -13.803 1.00 95.75 95 LEU A N 1
ATOM 749 C CA . LEU A 1 95 ? 3.421 -5.589 -13.843 1.00 95.75 95 LEU A CA 1
ATOM 750 C C . LEU A 1 95 ? 4.119 -6.854 -14.346 1.00 95.75 95 LEU A C 1
ATOM 752 O O . LEU A 1 95 ? 5.263 -6.768 -14.772 1.00 95.75 95 LEU A O 1
ATOM 756 N N . SER A 1 96 ? 3.474 -8.018 -14.310 1.00 94.25 96 SER A N 1
ATOM 757 C CA . SER A 1 96 ? 3.994 -9.256 -14.899 1.00 94.25 96 SER A CA 1
ATOM 758 C C . SER A 1 96 ? 3.921 -9.265 -16.428 1.00 94.25 96 SER A C 1
ATOM 760 O O . SER A 1 96 ? 4.619 -10.060 -17.051 1.00 94.25 96 SER A O 1
ATOM 762 N N . ALA A 1 97 ? 3.112 -8.395 -17.040 1.00 94.94 97 ALA A N 1
ATOM 763 C CA . ALA A 1 97 ? 2.983 -8.320 -18.490 1.00 94.94 97 ALA A CA 1
ATOM 764 C C . ALA A 1 97 ? 4.223 -7.643 -19.126 1.00 94.94 97 ALA A C 1
ATOM 766 O O . ALA A 1 97 ? 4.541 -6.501 -18.760 1.00 94.94 97 ALA A O 1
ATOM 767 N N . PRO A 1 98 ? 4.927 -8.297 -20.075 1.00 95.06 98 PRO A N 1
ATOM 768 C CA . PRO A 1 98 ? 6.145 -7.759 -20.688 1.00 95.06 98 PRO A CA 1
ATOM 769 C C . PRO A 1 98 ? 5.955 -6.382 -21.333 1.00 95.06 98 PRO A C 1
ATOM 771 O O . PRO A 1 98 ? 6.810 -5.508 -21.208 1.00 95.06 98 PRO A O 1
ATOM 774 N N . GLU A 1 99 ? 4.812 -6.153 -21.976 1.00 95.81 99 GLU A N 1
ATOM 775 C CA . GLU A 1 99 ? 4.469 -4.889 -22.622 1.00 95.81 99 GLU A CA 1
ATOM 776 C C . GLU A 1 99 ? 4.286 -3.738 -21.626 1.00 95.81 99 GLU A C 1
ATOM 778 O O . GLU A 1 99 ? 4.640 -2.599 -21.934 1.00 95.81 99 GLU A O 1
ATOM 783 N N . THR A 1 100 ? 3.780 -4.023 -20.422 1.00 95.00 100 THR A N 1
ATOM 784 C CA . THR A 1 100 ? 3.672 -3.032 -19.344 1.00 95.00 100 THR A CA 1
ATOM 785 C C . THR A 1 100 ? 5.059 -2.664 -18.837 1.00 95.00 100 THR A C 1
ATOM 787 O O . THR A 1 100 ? 5.351 -1.483 -18.665 1.00 95.00 100 THR A O 1
ATOM 790 N N . ARG A 1 101 ? 5.931 -3.660 -18.627 1.00 94.81 101 ARG A N 1
ATOM 791 C CA . ARG A 1 101 ? 7.313 -3.437 -18.176 1.00 94.81 101 ARG A CA 1
ATOM 792 C C . ARG A 1 101 ? 8.108 -2.618 -19.183 1.00 94.81 101 ARG A C 1
ATOM 794 O O . ARG A 1 101 ? 8.703 -1.618 -18.799 1.00 94.81 101 ARG A O 1
ATOM 801 N N . ALA A 1 102 ? 8.049 -2.986 -20.463 1.00 94.62 102 ALA A N 1
ATOM 802 C CA . ALA A 1 102 ? 8.723 -2.254 -21.532 1.00 94.62 102 ALA A CA 1
ATOM 803 C C . ALA A 1 102 ? 8.270 -0.784 -21.586 1.00 94.62 102 ALA A C 1
ATOM 805 O O . ALA A 1 102 ? 9.089 0.125 -21.716 1.00 94.62 102 ALA A O 1
ATOM 806 N N . GLU A 1 103 ? 6.969 -0.532 -21.424 1.00 96.06 103 GLU A N 1
ATOM 807 C CA . GLU A 1 103 ? 6.430 0.827 -21.392 1.00 96.06 103 GLU A CA 1
ATOM 808 C C . GLU A 1 103 ? 6.840 1.606 -20.129 1.00 96.06 103 GLU A C 1
ATOM 810 O O . GLU A 1 103 ? 7.158 2.793 -20.220 1.00 96.06 103 GLU A O 1
ATOM 815 N N . LEU A 1 104 ? 6.865 0.972 -18.952 1.00 93.81 104 LEU A N 1
ATOM 816 C CA . LEU A 1 104 ? 7.344 1.605 -17.717 1.00 93.81 104 LEU A CA 1
ATOM 817 C C . LEU A 1 104 ? 8.836 1.937 -17.794 1.00 93.81 104 LEU A C 1
ATOM 819 O O . LEU A 1 104 ? 9.226 3.046 -17.429 1.00 93.81 104 LEU A O 1
ATOM 823 N N . GLN A 1 105 ? 9.647 1.027 -18.337 1.00 94.44 105 GLN A N 1
ATOM 824 C CA . GLN A 1 105 ? 11.070 1.245 -18.576 1.00 94.44 105 GLN A CA 1
ATOM 825 C C . GLN A 1 105 ? 11.280 2.435 -19.521 1.00 94.44 105 GLN A C 1
ATOM 827 O O . GLN A 1 105 ? 12.027 3.356 -19.191 1.00 94.44 105 GLN A O 1
ATOM 832 N N . ARG A 1 106 ? 10.549 2.480 -20.646 1.00 95.12 106 ARG A N 1
ATOM 833 C CA . ARG A 1 106 ? 10.573 3.606 -21.594 1.00 95.12 106 ARG A CA 1
ATOM 834 C C . ARG A 1 106 ? 10.266 4.936 -20.900 1.00 95.12 106 ARG A C 1
ATOM 836 O O . ARG A 1 106 ? 11.024 5.890 -21.047 1.00 95.12 106 ARG A O 1
ATOM 843 N N . ARG A 1 107 ? 9.196 4.995 -20.097 1.00 94.25 107 ARG A N 1
ATOM 844 C CA . ARG A 1 107 ? 8.813 6.199 -19.330 1.00 94.25 107 ARG A CA 1
ATOM 845 C C . ARG A 1 107 ? 9.847 6.579 -18.273 1.00 94.25 107 ARG A C 1
ATOM 847 O O . ARG A 1 107 ? 10.058 7.762 -18.034 1.00 94.25 107 ARG A O 1
ATOM 854 N N . SER A 1 108 ? 10.469 5.599 -17.621 1.00 92.25 108 SER A N 1
ATOM 855 C CA . SER A 1 108 ? 11.524 5.834 -16.631 1.00 92.25 108 SER A CA 1
ATOM 856 C C . SER A 1 108 ? 12.744 6.494 -17.273 1.00 92.25 108 SER A C 1
ATOM 858 O O . SER A 1 108 ? 13.234 7.498 -16.754 1.00 92.25 108 SER A O 1
ATOM 860 N N . VAL A 1 109 ? 13.161 6.012 -18.451 1.00 93.38 109 VAL A N 1
ATOM 861 C CA . VAL A 1 109 ? 14.225 6.646 -19.242 1.00 93.38 109 VAL A CA 1
ATOM 862 C C . VAL A 1 109 ? 13.842 8.082 -19.592 1.00 93.38 109 VAL A C 1
ATOM 864 O O . VAL A 1 109 ? 14.601 8.996 -19.281 1.00 93.38 109 VAL A O 1
ATOM 867 N N . GLU A 1 110 ? 12.645 8.302 -20.146 1.00 92.06 110 GLU A N 1
ATOM 868 C CA . GLU A 1 110 ? 12.161 9.642 -20.519 1.00 92.06 110 GLU A CA 1
ATOM 869 C C . GLU A 1 110 ? 12.107 10.622 -19.339 1.00 92.06 110 GLU A C 1
ATOM 871 O O . GLU A 1 110 ? 12.412 11.798 -19.509 1.00 92.06 110 GLU A O 1
ATOM 876 N N . ARG A 1 111 ? 11.745 10.159 -18.135 1.00 90.56 111 ARG A N 1
ATOM 877 C CA . ARG A 1 111 ? 11.746 10.997 -16.922 1.00 90.56 111 ARG A CA 1
ATOM 878 C C . ARG A 1 111 ? 13.155 11.407 -16.489 1.00 90.56 111 ARG A C 1
ATOM 880 O O . ARG A 1 111 ? 13.321 12.487 -15.933 1.00 90.56 111 ARG A O 1
ATOM 887 N N . LYS A 1 112 ? 14.148 10.544 -16.714 1.00 88.25 112 LYS A N 1
ATOM 888 C CA . LYS A 1 112 ? 15.545 10.732 -16.284 1.00 88.25 112 LYS A CA 1
ATOM 889 C C . LYS A 1 112 ? 16.430 11.394 -17.340 1.00 88.25 112 LYS A C 1
ATOM 891 O O . LYS A 1 112 ? 17.540 11.800 -17.018 1.00 88.25 112 LYS A O 1
ATOM 896 N N . THR A 1 113 ? 15.951 11.516 -18.577 1.00 88.25 113 THR A N 1
ATOM 897 C CA . THR A 1 113 ? 16.633 12.229 -19.666 1.00 88.25 113 THR A CA 1
ATOM 898 C C . THR A 1 113 ? 15.842 13.481 -20.046 1.00 88.25 113 THR A C 1
ATOM 900 O O . THR A 1 113 ? 14.922 13.408 -20.864 1.00 88.25 113 THR A O 1
ATOM 903 N N . PRO A 1 114 ? 16.159 14.652 -19.460 1.00 81.81 114 PRO A N 1
ATOM 904 C CA . PRO A 1 114 ? 15.509 15.898 -19.843 1.00 81.81 114 PRO A CA 1
ATOM 905 C C . PRO A 1 114 ? 15.738 16.184 -21.331 1.00 81.81 114 PRO A C 1
ATOM 907 O O . PRO A 1 114 ? 16.853 16.063 -21.834 1.00 81.81 114 PRO A O 1
ATOM 910 N N . LYS A 1 115 ? 14.673 16.572 -22.041 1.00 81.50 115 LYS A N 1
ATOM 911 C CA . LYS A 1 115 ? 14.735 16.853 -23.487 1.00 81.50 115 LYS A CA 1
ATOM 912 C C . LYS A 1 115 ? 15.556 18.103 -23.816 1.00 81.50 115 LYS A C 1
ATOM 914 O O . LYS A 1 115 ? 16.137 18.175 -24.891 1.00 81.50 115 LYS A O 1
ATOM 919 N N . ASP A 1 116 ? 15.641 19.032 -22.866 1.00 83.88 116 ASP A N 1
ATOM 920 C CA . ASP A 1 116 ? 16.283 20.338 -23.022 1.00 83.88 116 ASP A CA 1
ATOM 921 C C . ASP A 1 116 ? 17.420 20.523 -22.007 1.00 83.88 116 ASP A C 1
ATOM 923 O O . ASP A 1 116 ? 17.440 21.486 -21.241 1.00 83.88 116 ASP A O 1
ATOM 927 N N . LEU A 1 117 ? 18.366 19.580 -21.967 1.00 83.88 117 LEU A N 1
ATOM 928 C CA . LEU A 1 117 ? 19.571 19.739 -21.151 1.00 83.88 117 LEU A CA 1
ATOM 929 C C . LEU A 1 117 ? 20.396 20.908 -21.683 1.00 83.88 117 LEU A C 1
ATOM 931 O O . LEU A 1 117 ? 20.984 20.833 -22.765 1.00 83.88 117 LEU A O 1
ATOM 935 N N . ARG A 1 118 ? 20.426 21.987 -20.904 1.00 87.44 118 ARG A N 1
ATOM 936 C CA . ARG A 1 118 ? 21.295 23.136 -21.123 1.00 87.44 118 ARG A CA 1
ATOM 937 C C . ARG A 1 118 ? 22.329 23.209 -20.011 1.00 87.44 118 ARG A C 1
ATOM 939 O O . ARG A 1 118 ? 22.042 22.832 -18.878 1.00 87.44 118 ARG A O 1
ATOM 946 N N . ASP A 1 119 ? 23.527 23.661 -20.346 1.00 84.38 119 ASP A N 1
ATOM 947 C CA . ASP A 1 119 ? 24.551 23.971 -19.357 1.00 84.38 119 ASP A CA 1
ATOM 948 C C . ASP A 1 119 ? 24.207 25.256 -18.578 1.00 84.38 119 ASP A C 1
ATOM 950 O O . ASP A 1 119 ? 23.210 25.934 -18.846 1.00 84.38 119 ASP A O 1
ATOM 954 N N . GLN A 1 120 ? 25.066 25.617 -17.623 1.00 85.56 120 GLN A N 1
ATOM 955 C CA . GLN A 1 120 ? 24.961 26.852 -16.832 1.00 85.56 120 GLN A CA 1
ATOM 956 C C . GLN A 1 120 ? 24.939 28.143 -17.683 1.00 85.56 120 GLN A C 1
ATOM 958 O O . GLN A 1 120 ? 24.565 29.207 -17.198 1.00 85.56 120 GLN A O 1
ATOM 963 N N . HIS A 1 121 ? 25.325 28.072 -18.961 1.00 87.62 121 HIS A N 1
ATOM 964 C CA . HIS A 1 121 ? 25.335 29.189 -19.907 1.00 87.62 121 HIS A CA 1
ATOM 965 C C . HIS A 1 121 ? 24.151 29.149 -20.886 1.00 87.62 121 HIS A C 1
ATOM 967 O O . HIS A 1 121 ? 24.092 29.943 -21.830 1.00 87.62 121 HIS A O 1
ATOM 973 N N . GLY A 1 122 ? 23.199 28.232 -20.686 1.00 87.69 122 GLY A N 1
ATOM 974 C CA . GLY A 1 122 ? 22.043 28.061 -21.555 1.00 87.69 122 GLY A CA 1
ATOM 975 C C . GLY A 1 122 ? 22.367 27.408 -22.903 1.00 87.69 122 GLY A C 1
ATOM 976 O O . GLY A 1 122 ? 21.490 27.377 -23.771 1.00 87.69 122 GLY A O 1
ATOM 977 N N . GLN A 1 123 ? 23.580 26.893 -23.108 1.00 89.31 123 GLN A N 1
ATOM 978 C CA . GLN A 1 123 ? 23.959 26.167 -24.321 1.00 89.31 123 GLN A CA 1
ATOM 979 C C . GLN A 1 123 ? 23.505 24.708 -24.235 1.00 89.31 123 GLN A C 1
ATOM 981 O O . GLN A 1 123 ? 23.432 24.165 -23.135 1.00 89.31 123 GLN A O 1
ATOM 986 N N . PRO A 1 124 ? 23.189 24.044 -25.362 1.00 89.75 124 PRO A N 1
ATOM 987 C CA . PRO A 1 124 ? 22.881 22.617 -25.359 1.00 89.75 124 PRO A CA 1
ATOM 988 C C . PRO A 1 124 ? 24.016 21.813 -24.720 1.00 89.75 124 PRO A C 1
ATOM 990 O O . PRO A 1 124 ? 25.185 22.034 -25.039 1.00 89.75 124 PRO A O 1
ATOM 993 N N . ALA A 1 125 ? 23.671 20.871 -23.843 1.00 89.56 125 ALA A N 1
ATOM 994 C CA . ALA A 1 125 ? 24.661 20.016 -23.205 1.00 89.56 125 ALA A CA 1
ATOM 995 C C . ALA A 1 125 ? 25.487 19.232 -24.253 1.00 89.56 125 ALA A C 1
ATOM 997 O O . ALA A 1 125 ? 24.949 18.847 -25.300 1.00 89.56 125 ALA A O 1
ATOM 998 N N . PRO A 1 126 ? 26.780 18.959 -23.985 1.00 92.00 126 PRO A N 1
ATOM 999 C CA . PRO A 1 126 ? 27.624 18.162 -24.872 1.00 92.00 126 PRO A CA 1
ATOM 1000 C C . PRO A 1 126 ? 26.993 16.807 -25.206 1.00 92.00 126 PRO A C 1
ATOM 1002 O O . PRO A 1 126 ? 26.386 16.161 -24.347 1.00 92.00 126 PRO A O 1
ATOM 1005 N N . LYS A 1 127 ? 27.162 16.343 -26.449 1.00 89.81 127 LYS A N 1
ATOM 1006 C CA . LYS A 1 127 ? 26.557 15.084 -26.916 1.00 89.81 127 LYS A CA 1
ATOM 1007 C C . LYS A 1 127 ? 27.029 13.881 -26.101 1.00 89.81 127 LYS A C 1
ATOM 1009 O O . LYS A 1 127 ? 26.232 12.986 -25.836 1.00 89.81 127 LYS A O 1
ATOM 1014 N N . GLU A 1 128 ? 28.293 13.872 -25.685 1.00 91.81 128 GLU A N 1
ATOM 1015 C CA . GLU A 1 128 ? 28.871 12.815 -24.853 1.00 91.81 128 GLU A CA 1
ATOM 1016 C C . GLU A 1 128 ? 28.197 12.753 -23.477 1.00 91.81 128 GLU A C 1
ATOM 1018 O O . GLU A 1 128 ? 27.883 11.668 -22.993 1.00 91.81 128 GLU A O 1
ATOM 1023 N N . PHE A 1 129 ? 27.906 13.912 -22.877 1.00 89.06 129 PHE A N 1
ATOM 1024 C CA . PHE A 1 129 ? 27.205 13.992 -21.595 1.00 89.06 129 PHE A CA 1
ATOM 1025 C C . PHE A 1 129 ? 25.770 13.469 -21.706 1.00 89.06 129 PHE A C 1
ATOM 1027 O O . PHE A 1 129 ? 25.336 12.666 -20.882 1.00 89.06 129 PHE A O 1
ATOM 1034 N N . VAL A 1 130 ? 25.044 13.875 -22.754 1.00 88.56 130 VAL A N 1
ATOM 1035 C CA . VAL A 1 130 ? 23.682 13.381 -23.016 1.00 88.56 130 VAL A CA 1
ATOM 1036 C C . VAL A 1 130 ? 23.681 11.862 -23.226 1.00 88.56 130 VAL A C 1
ATOM 1038 O O . VAL A 1 130 ? 22.798 11.178 -22.710 1.00 88.56 130 VAL A O 1
ATOM 1041 N N . ALA A 1 131 ? 24.679 11.322 -23.933 1.00 88.75 131 ALA A N 1
ATOM 1042 C CA . ALA A 1 131 ? 24.813 9.885 -24.158 1.00 88.75 131 ALA A CA 1
ATOM 1043 C C . ALA A 1 131 ? 25.085 9.101 -22.859 1.00 88.75 131 ALA A C 1
ATOM 1045 O O . ALA A 1 131 ? 24.454 8.064 -22.638 1.00 88.75 131 ALA A O 1
ATOM 1046 N N . GLU A 1 132 ? 25.970 9.591 -21.982 1.00 91.50 132 GLU A N 1
ATOM 1047 C CA . GLU A 1 132 ? 26.230 8.945 -20.685 1.00 91.50 132 GLU A CA 1
ATOM 1048 C C . GLU A 1 132 ? 24.993 9.015 -19.777 1.00 91.50 132 GLU A C 1
ATOM 1050 O O . GLU A 1 132 ? 24.588 7.999 -19.214 1.00 91.50 132 GLU A O 1
ATOM 1055 N N . LEU A 1 133 ? 24.303 10.163 -19.728 1.00 89.75 133 LEU A N 1
ATOM 1056 C CA . LEU A 1 133 ? 23.056 10.302 -18.972 1.00 89.75 133 LEU A CA 1
ATOM 1057 C C . LEU A 1 133 ? 21.973 9.342 -19.480 1.00 89.75 133 LEU A C 1
ATOM 1059 O O . LEU A 1 133 ? 21.257 8.729 -18.690 1.00 89.75 133 LEU A O 1
ATOM 1063 N N . GLN A 1 134 ? 21.855 9.176 -20.799 1.00 90.75 134 GLN A N 1
ATOM 1064 C CA . GLN A 1 134 ? 20.917 8.226 -21.387 1.00 90.75 134 GLN A CA 1
ATOM 1065 C C . GLN A 1 134 ? 21.260 6.784 -21.002 1.00 90.75 134 GLN A C 1
ATOM 1067 O O . GLN A 1 134 ? 20.366 6.006 -20.666 1.00 90.75 134 GLN A O 1
ATOM 1072 N N . LYS A 1 135 ? 22.545 6.426 -20.994 1.00 92.31 135 LYS A N 1
ATOM 1073 C CA . LYS A 1 135 ? 23.017 5.110 -20.550 1.00 92.31 135 LYS A CA 1
ATOM 1074 C C . LYS A 1 135 ? 22.727 4.867 -19.066 1.00 92.31 135 LYS A C 1
ATOM 1076 O O . LYS A 1 135 ? 22.344 3.758 -18.694 1.00 92.31 135 LYS A O 1
ATOM 1081 N N . ASP A 1 136 ? 22.871 5.883 -18.222 1.00 90.69 136 ASP A N 1
ATOM 1082 C CA . ASP A 1 136 ? 22.543 5.804 -16.795 1.00 90.69 136 ASP A CA 1
ATOM 1083 C C . ASP A 1 136 ? 21.035 5.709 -16.560 1.00 90.69 136 ASP A C 1
ATOM 1085 O O . ASP A 1 136 ? 20.581 4.905 -15.745 1.00 90.69 136 ASP A O 1
ATOM 1089 N N . ALA A 1 137 ? 20.239 6.448 -17.335 1.00 90.25 137 ALA A N 1
ATOM 1090 C CA . ALA A 1 137 ? 18.785 6.363 -17.309 1.00 90.25 137 ALA A CA 1
ATOM 1091 C C . ALA A 1 137 ? 18.287 4.961 -17.695 1.00 90.25 137 ALA A C 1
ATOM 1093 O O . ALA A 1 137 ? 17.396 4.429 -17.029 1.00 90.25 137 ALA A O 1
ATOM 1094 N N . VAL A 1 138 ? 18.885 4.342 -18.721 1.00 92.12 138 VAL A N 1
ATOM 1095 C CA . VAL A 1 138 ? 18.587 2.958 -19.127 1.00 92.12 138 VAL A CA 1
ATOM 1096 C C . VAL A 1 138 ? 18.949 1.978 -18.015 1.00 92.12 138 VAL A C 1
ATOM 1098 O O . VAL A 1 138 ? 18.082 1.213 -17.598 1.00 92.12 138 VAL A O 1
ATOM 1101 N N . ARG A 1 139 ? 20.168 2.056 -17.462 1.00 92.50 139 ARG A N 1
ATOM 1102 C CA . ARG A 1 139 ? 20.603 1.204 -16.337 1.00 92.50 139 ARG A CA 1
ATOM 1103 C C . ARG A 1 139 ? 19.672 1.332 -15.127 1.00 92.50 139 ARG A C 1
ATOM 1105 O O . ARG A 1 139 ? 19.292 0.333 -14.522 1.00 92.50 139 ARG A O 1
ATOM 1112 N N . ALA A 1 140 ? 19.255 2.551 -14.789 1.00 89.62 140 ALA A N 1
ATOM 1113 C CA . ALA A 1 140 ? 18.330 2.791 -13.687 1.00 89.62 140 ALA A CA 1
ATOM 1114 C C . ALA A 1 140 ? 16.920 2.239 -13.970 1.00 89.62 140 ALA A C 1
ATOM 1116 O O . ALA A 1 140 ? 16.264 1.741 -13.059 1.00 89.62 140 ALA A O 1
ATOM 1117 N N . ALA A 1 141 ? 16.437 2.326 -15.211 1.00 89.00 141 ALA A N 1
ATOM 1118 C CA . ALA A 1 141 ? 15.140 1.779 -15.609 1.00 89.00 141 ALA A CA 1
ATOM 1119 C C . ALA A 1 141 ? 15.140 0.235 -15.648 1.00 89.00 141 ALA A C 1
ATOM 1121 O O . ALA A 1 141 ? 14.145 -0.398 -15.290 1.00 89.00 141 ALA A O 1
ATOM 1122 N N . GLU A 1 142 ? 16.260 -0.379 -16.035 1.00 91.00 142 GLU A N 1
ATOM 1123 C CA . GLU A 1 142 ? 16.474 -1.829 -15.930 1.00 91.00 142 GLU A CA 1
ATOM 1124 C C . GLU A 1 142 ? 16.468 -2.280 -14.468 1.00 91.00 142 GLU A C 1
ATOM 1126 O O . GLU A 1 142 ? 15.769 -3.231 -14.127 1.00 91.00 142 GLU A O 1
ATOM 1131 N N . ALA A 1 143 ? 17.167 -1.561 -13.584 1.00 91.56 143 ALA A N 1
ATOM 1132 C CA . ALA A 1 143 ? 17.164 -1.850 -12.152 1.00 91.56 143 ALA A CA 1
ATOM 1133 C C . ALA A 1 143 ? 15.747 -1.780 -11.548 1.00 91.56 143 ALA A C 1
ATOM 1135 O O . ALA A 1 143 ? 15.347 -2.694 -10.831 1.00 91.56 143 ALA A O 1
ATOM 1136 N N . GLU A 1 144 ? 14.958 -0.754 -11.890 1.00 90.12 144 GLU A N 1
ATOM 1137 C CA . GLU A 1 144 ? 13.546 -0.638 -11.484 1.00 90.12 144 GLU A CA 1
ATOM 1138 C C . GLU A 1 144 ? 12.683 -1.799 -12.002 1.00 90.12 144 GLU A C 1
ATOM 1140 O O . GLU A 1 144 ? 11.775 -2.254 -11.310 1.00 90.12 144 GLU A O 1
ATOM 1145 N N . THR A 1 145 ? 12.962 -2.303 -13.206 1.00 88.62 145 THR A N 1
ATOM 1146 C CA . THR A 1 145 ? 12.217 -3.429 -13.788 1.00 88.62 145 THR A CA 1
ATOM 1147 C C . THR A 1 145 ? 12.598 -4.756 -13.133 1.00 88.62 145 THR A C 1
ATOM 1149 O O . THR A 1 145 ? 11.719 -5.558 -12.823 1.00 88.62 145 THR A O 1
ATOM 1152 N N . ASN A 1 146 ? 13.884 -4.975 -12.858 1.00 90.62 146 ASN A N 1
ATOM 1153 C CA . ASN A 1 146 ? 14.368 -6.156 -12.137 1.00 90.62 146 ASN A CA 1
ATOM 1154 C C . ASN A 1 146 ? 13.822 -6.195 -10.701 1.00 90.62 146 ASN A C 1
ATOM 1156 O O . ASN A 1 146 ? 13.466 -7.253 -10.182 1.00 90.62 146 ASN A O 1
ATOM 1160 N N . GLU A 1 147 ? 13.678 -5.026 -10.080 1.00 93.69 147 GLU A N 1
ATOM 1161 C CA . GLU A 1 147 ? 13.088 -4.883 -8.753 1.00 93.69 147 GLU A CA 1
ATOM 1162 C C . GLU A 1 147 ? 11.638 -5.400 -8.695 1.00 93.69 147 GLU A C 1
ATOM 1164 O O . GLU A 1 147 ? 11.232 -5.998 -7.699 1.00 93.69 147 GLU A O 1
ATOM 1169 N N . ILE A 1 148 ? 10.857 -5.266 -9.776 1.00 92.62 148 ILE A N 1
ATOM 1170 C CA . ILE A 1 148 ? 9.489 -5.813 -9.858 1.00 92.62 148 ILE A CA 1
ATOM 1171 C C . ILE A 1 148 ? 9.484 -7.337 -9.669 1.00 92.62 148 ILE A C 1
ATOM 1173 O O . ILE A 1 148 ? 8.568 -7.876 -9.046 1.00 92.62 148 ILE A O 1
ATOM 1177 N N . GLU A 1 149 ? 10.487 -8.051 -10.183 1.00 91.25 149 GLU A N 1
ATOM 1178 C CA . GLU A 1 149 ? 10.581 -9.511 -10.049 1.00 91.25 149 GLU A CA 1
ATOM 1179 C C . GLU A 1 149 ? 10.925 -9.934 -8.621 1.00 91.25 149 GLU A C 1
ATOM 1181 O O . GLU A 1 149 ? 10.305 -10.856 -8.074 1.00 91.25 149 GLU A O 1
ATOM 1186 N N . ALA A 1 150 ? 11.855 -9.213 -7.989 1.00 93.94 150 ALA A N 1
ATOM 1187 C CA . ALA A 1 150 ? 12.184 -9.402 -6.582 1.00 93.94 150 ALA A CA 1
ATOM 1188 C C . ALA A 1 150 ? 10.949 -9.160 -5.696 1.00 93.94 150 ALA A C 1
ATOM 1190 O O . ALA A 1 150 ? 10.600 -10.000 -4.863 1.00 93.94 150 ALA A O 1
ATOM 1191 N N . LEU A 1 151 ? 10.225 -8.064 -5.943 1.00 94.56 151 LEU A N 1
ATOM 1192 C CA . LEU A 1 151 ? 8.989 -7.722 -5.236 1.00 94.56 151 LEU A CA 1
ATOM 1193 C C . LEU A 1 151 ? 7.886 -8.761 -5.452 1.00 94.56 151 LEU A C 1
ATOM 1195 O O . LEU A 1 151 ? 7.149 -9.071 -4.519 1.00 94.56 151 LEU A O 1
ATOM 1199 N N . ASN A 1 152 ? 7.774 -9.332 -6.652 1.00 92.44 152 ASN A N 1
ATOM 1200 C CA . ASN A 1 152 ? 6.790 -10.376 -6.933 1.00 92.44 152 ASN A CA 1
ATOM 1201 C C . ASN A 1 152 ? 7.083 -11.663 -6.140 1.00 92.44 152 ASN A C 1
ATOM 1203 O O . ASN A 1 152 ? 6.161 -12.322 -5.660 1.00 92.44 152 ASN A O 1
ATOM 1207 N N . THR A 1 153 ? 8.361 -11.995 -5.950 1.00 93.56 153 THR A N 1
ATOM 1208 C CA . THR A 1 153 ? 8.792 -13.138 -5.126 1.00 93.56 153 THR A CA 1
ATOM 1209 C C . THR A 1 153 ? 8.478 -12.909 -3.644 1.00 93.56 153 THR A C 1
ATOM 1211 O O . THR A 1 153 ? 7.903 -13.775 -2.975 1.00 93.56 153 THR A O 1
ATOM 1214 N N . GLU A 1 154 ? 8.784 -11.715 -3.133 1.00 93.69 154 GLU A N 1
ATOM 1215 C CA . GLU A 1 154 ? 8.450 -11.305 -1.763 1.00 93.69 154 GLU A CA 1
ATOM 1216 C C . GLU A 1 154 ? 6.933 -11.320 -1.527 1.00 93.69 154 GLU A C 1
ATOM 1218 O O . GLU A 1 154 ? 6.445 -11.905 -0.555 1.00 93.69 154 GLU A O 1
ATOM 1223 N N . TYR A 1 155 ? 6.167 -10.765 -2.468 1.00 94.62 155 TYR A N 1
ATOM 1224 C CA . TYR A 1 155 ? 4.713 -10.822 -2.447 1.00 94.62 155 TYR A CA 1
ATOM 1225 C C . TYR A 1 155 ? 4.189 -12.259 -2.493 1.00 94.62 155 TYR A C 1
ATOM 1227 O O . TYR A 1 155 ? 3.251 -12.570 -1.766 1.00 94.62 155 TYR A O 1
ATOM 1235 N N . GLY A 1 156 ? 4.787 -13.156 -3.281 1.00 91.81 156 GLY A N 1
ATOM 1236 C CA . GLY A 1 156 ? 4.425 -14.577 -3.302 1.00 91.81 156 GLY A CA 1
ATOM 1237 C C . GLY A 1 156 ? 4.527 -15.228 -1.919 1.00 91.81 156 GLY A C 1
ATOM 1238 O O . GLY A 1 156 ? 3.621 -15.954 -1.501 1.00 91.81 156 GLY A O 1
ATOM 1239 N N . THR A 1 157 ? 5.573 -14.881 -1.166 1.00 92.38 157 THR A N 1
ATOM 1240 C CA . THR A 1 157 ? 5.771 -15.331 0.221 1.00 92.38 157 THR A CA 1
ATOM 1241 C C . THR A 1 157 ? 4.706 -14.748 1.151 1.00 92.38 157 THR A C 1
ATOM 1243 O O . THR A 1 157 ? 4.100 -15.467 1.948 1.00 92.38 157 THR A O 1
ATOM 1246 N N . LEU A 1 158 ? 4.411 -13.451 1.017 1.00 91.25 158 LEU A N 1
ATOM 1247 C CA . LEU A 1 158 ? 3.372 -12.783 1.802 1.00 91.25 158 LEU A CA 1
ATOM 1248 C C . LEU A 1 158 ? 1.967 -13.321 1.489 1.00 91.25 158 LEU A C 1
ATOM 1250 O O . LEU A 1 158 ? 1.165 -13.526 2.399 1.00 91.25 158 LEU A O 1
ATOM 1254 N N . LYS A 1 159 ? 1.683 -13.606 0.215 1.00 89.62 159 LYS A N 1
ATOM 1255 C CA . LYS A 1 159 ? 0.431 -14.191 -0.276 1.00 89.62 159 LYS A CA 1
ATOM 1256 C C . LYS A 1 159 ? 0.175 -15.572 0.325 1.00 89.62 159 LYS A C 1
ATOM 1258 O O . LYS A 1 159 ? -0.968 -15.879 0.647 1.00 89.62 159 LYS A O 1
ATOM 1263 N N . GLY A 1 160 ? 1.226 -16.378 0.487 1.00 83.50 160 GLY A N 1
ATOM 1264 C CA . GLY A 1 160 ? 1.166 -17.687 1.142 1.00 83.50 160 GLY A CA 1
ATOM 1265 C C . GLY A 1 160 ? 1.076 -17.628 2.672 1.00 83.50 160 GLY A C 1
ATOM 1266 O O . GLY A 1 160 ? 0.873 -18.660 3.309 1.00 83.50 160 GLY A O 1
ATOM 1267 N N . SER A 1 161 ? 1.219 -16.446 3.280 1.00 89.38 161 SER A N 1
ATOM 1268 C CA . SER A 1 161 ? 1.151 -16.300 4.734 1.00 89.38 161 SER A CA 1
ATOM 1269 C C . SER A 1 161 ? -0.281 -16.405 5.266 1.00 89.38 161 SER A C 1
ATOM 1271 O O . SER A 1 161 ? -1.263 -16.053 4.607 1.00 89.38 161 SER A O 1
ATOM 1273 N N . HIS A 1 162 ? -0.406 -16.823 6.525 1.00 90.50 162 HIS A N 1
ATOM 1274 C CA . HIS A 1 162 ? -1.694 -16.882 7.214 1.00 90.50 162 HIS A CA 1
ATOM 1275 C C . HIS A 1 162 ? -2.294 -15.491 7.489 1.00 90.50 162 HIS A C 1
ATOM 1277 O O . HIS A 1 162 ? -3.493 -15.400 7.741 1.00 90.50 162 HIS A O 1
ATOM 1283 N N . LEU A 1 163 ? -1.501 -14.413 7.416 1.00 89.56 163 LEU A N 1
ATOM 1284 C CA . LEU A 1 163 ? -1.933 -13.051 7.746 1.00 89.56 163 LEU A CA 1
ATOM 1285 C C . LEU A 1 163 ? -3.086 -12.584 6.856 1.00 89.56 163 LEU A C 1
ATOM 1287 O O . LEU A 1 163 ? -4.117 -12.149 7.359 1.00 89.56 163 LEU A O 1
ATOM 1291 N N . ILE A 1 164 ? -2.963 -12.736 5.534 1.00 90.19 164 ILE A N 1
ATOM 1292 C CA . ILE A 1 164 ? -4.017 -12.315 4.595 1.00 90.19 164 ILE A CA 1
ATOM 1293 C C . ILE A 1 164 ? -5.294 -13.132 4.818 1.00 90.19 164 ILE A C 1
ATOM 1295 O O . ILE A 1 164 ? -6.397 -12.583 4.796 1.00 90.19 164 ILE A O 1
ATOM 1299 N N . CYS A 1 165 ? -5.154 -14.439 5.061 1.00 90.19 165 CYS A N 1
ATOM 1300 C CA . CYS A 1 165 ? -6.285 -15.313 5.363 1.00 90.19 165 CYS A CA 1
ATOM 1301 C C . CYS A 1 165 ? -7.004 -14.868 6.645 1.00 90.19 165 CYS A C 1
ATOM 1303 O O . CYS A 1 165 ? -8.223 -14.702 6.635 1.00 90.19 165 CYS A O 1
ATOM 1305 N N . ARG A 1 166 ? -6.252 -14.586 7.717 1.00 89.81 166 ARG A N 1
ATOM 1306 C CA . ARG A 1 166 ? -6.794 -14.085 8.987 1.00 89.81 166 ARG A CA 1
ATOM 1307 C C . ARG A 1 166 ? -7.479 -12.734 8.832 1.00 89.81 166 ARG A C 1
ATOM 1309 O O . ARG A 1 166 ? -8.570 -12.570 9.354 1.00 89.81 166 ARG A O 1
ATOM 1316 N N . ILE A 1 167 ? -6.913 -11.807 8.062 1.00 90.44 167 ILE A N 1
ATOM 1317 C CA . ILE A 1 167 ? -7.525 -10.493 7.807 1.00 90.44 167 ILE A CA 1
ATOM 1318 C C . ILE A 1 167 ? -8.834 -10.615 7.027 1.00 90.44 167 ILE A C 1
ATOM 1320 O O . ILE A 1 167 ? -9.825 -9.973 7.370 1.00 90.44 167 ILE A O 1
ATOM 1324 N N . ARG A 1 168 ? -8.887 -11.484 6.012 1.00 89.81 168 ARG A N 1
ATOM 1325 C CA . ARG A 1 168 ? -10.133 -11.761 5.280 1.00 89.81 168 ARG A CA 1
ATOM 1326 C C . ARG A 1 168 ? -11.174 -12.441 6.163 1.00 89.81 168 ARG A C 1
ATOM 1328 O O . ARG A 1 168 ? -12.350 -12.097 6.078 1.00 89.81 168 ARG A O 1
ATOM 1335 N N . LYS A 1 169 ? -10.747 -13.380 7.009 1.00 88.00 169 LYS A N 1
ATOM 1336 C CA . LYS A 1 169 ? -11.611 -14.035 7.990 1.00 88.00 169 LYS A CA 1
ATOM 1337 C C . LYS A 1 169 ? -12.167 -13.012 8.981 1.00 88.00 169 LYS A C 1
ATOM 1339 O O . LYS A 1 169 ? -13.380 -12.924 9.091 1.00 88.00 169 LYS A O 1
ATOM 1344 N N . ALA A 1 170 ? -11.315 -12.177 9.575 1.00 85.75 170 ALA A N 1
ATOM 1345 C CA . ALA A 1 170 ? -11.709 -11.105 10.485 1.00 85.75 170 ALA A CA 1
ATOM 1346 C C . ALA A 1 170 ? -12.698 -10.132 9.829 1.00 85.75 170 ALA A C 1
ATOM 1348 O O . ALA A 1 170 ? -13.726 -9.825 10.418 1.00 85.75 170 ALA A O 1
ATOM 1349 N N . ARG A 1 171 ? -12.461 -9.713 8.576 1.00 87.75 171 ARG A N 1
ATOM 1350 C CA . ARG A 1 171 ? -13.430 -8.916 7.803 1.00 87.75 171 ARG A CA 1
ATOM 1351 C C . ARG A 1 171 ? -14.790 -9.609 7.716 1.00 87.75 171 ARG A C 1
ATOM 1353 O O . ARG A 1 171 ? -15.811 -8.982 7.976 1.00 87.75 171 ARG A O 1
ATOM 1360 N N . ASN A 1 172 ? -14.807 -10.867 7.281 1.00 85.81 172 ASN A N 1
ATOM 1361 C CA . ASN A 1 172 ? -16.047 -11.602 7.044 1.00 85.81 172 ASN A CA 1
ATOM 1362 C C . ASN A 1 172 ? -16.793 -11.879 8.358 1.00 85.81 172 ASN A C 1
ATOM 1364 O O . ASN A 1 172 ? -18.011 -11.753 8.401 1.00 85.81 172 ASN A O 1
ATOM 1368 N N . GLU A 1 173 ? -16.064 -12.217 9.420 1.00 81.19 173 GLU A N 1
ATOM 1369 C CA . GLU A 1 173 ? -16.605 -12.421 10.762 1.00 81.19 173 GLU A CA 1
ATOM 1370 C C . GLU A 1 173 ? -17.175 -11.127 11.329 1.00 81.19 173 GLU A C 1
ATOM 1372 O O . GLU A 1 173 ? -18.298 -11.143 11.813 1.00 81.19 173 GLU A O 1
ATOM 1377 N N . PHE A 1 174 ? -16.471 -10.000 11.211 1.00 76.44 174 PHE A N 1
ATOM 1378 C CA . PHE A 1 174 ? -16.991 -8.711 11.665 1.00 76.44 174 PHE A CA 1
ATOM 1379 C C . PHE A 1 174 ? -18.263 -8.335 10.892 1.00 76.44 174 PHE A C 1
ATOM 1381 O O . PHE A 1 174 ? -19.284 -8.020 11.487 1.00 76.44 174 PHE A O 1
ATOM 1388 N N . LEU A 1 175 ? -18.267 -8.466 9.561 1.00 73.19 175 LEU A N 1
ATOM 1389 C CA . LEU A 1 175 ? -19.473 -8.212 8.762 1.00 73.19 175 LEU A CA 1
ATOM 1390 C C . LEU A 1 175 ? -20.649 -9.126 9.143 1.00 73.19 175 LEU A C 1
ATOM 1392 O O . LEU A 1 175 ? -21.791 -8.674 9.150 1.00 73.19 175 LEU A O 1
ATOM 1396 N N . ALA A 1 176 ? -20.384 -10.396 9.456 1.00 72.00 176 ALA A N 1
ATOM 1397 C CA . ALA A 1 176 ? -21.419 -11.356 9.825 1.00 72.00 176 ALA A CA 1
ATOM 1398 C C . ALA A 1 176 ? -21.925 -11.163 11.265 1.00 72.00 176 ALA A C 1
ATOM 1400 O O . ALA A 1 176 ? -23.127 -11.231 11.507 1.00 72.00 176 ALA A O 1
ATOM 1401 N N . HIS A 1 177 ? -21.033 -10.926 12.227 1.00 66.25 177 HIS A N 1
ATOM 1402 C CA . HIS A 1 177 ? -21.363 -10.919 13.653 1.00 66.25 177 HIS A CA 1
ATOM 1403 C C . HIS A 1 177 ? -21.880 -9.574 14.144 1.00 66.25 177 HIS A C 1
ATOM 1405 O O . HIS A 1 177 ? -22.863 -9.558 14.882 1.00 66.25 177 HIS A O 1
ATOM 1411 N N . THR A 1 178 ? -21.335 -8.455 13.660 1.00 60.06 178 THR A N 1
ATOM 1412 C CA . THR A 1 178 ? -21.870 -7.121 13.982 1.00 60.06 178 THR A CA 1
ATOM 1413 C C . THR A 1 178 ? -23.299 -6.946 13.447 1.00 60.06 178 THR A C 1
ATOM 1415 O O . THR A 1 178 ? -24.057 -6.131 13.963 1.00 60.06 178 THR A O 1
ATOM 1418 N N . ALA A 1 179 ? -23.700 -7.746 12.450 1.00 53.38 179 ALA A N 1
ATOM 1419 C CA . ALA A 1 179 ? -25.061 -7.779 11.918 1.00 53.38 179 ALA A CA 1
ATOM 1420 C C . ALA A 1 179 ? -26.020 -8.731 12.664 1.00 53.38 179 ALA A C 1
ATOM 1422 O O . ALA A 1 179 ? -27.230 -8.527 12.588 1.00 53.38 179 ALA A O 1
ATOM 1423 N N . LEU A 1 180 ? -25.519 -9.775 13.340 1.00 56.03 180 LEU A N 1
ATOM 1424 C CA . LEU A 1 180 ? -26.354 -10.895 13.803 1.00 56.03 180 LEU A CA 1
ATOM 1425 C C . LEU A 1 180 ? -26.348 -11.134 15.316 1.00 56.03 180 LEU A C 1
ATOM 1427 O O . LEU A 1 180 ? -27.358 -11.604 15.834 1.00 56.03 180 LEU A O 1
ATOM 1431 N N . ASP A 1 181 ? -25.259 -10.847 16.033 1.00 60.94 181 ASP A N 1
ATOM 1432 C CA . ASP A 1 181 ? -25.189 -11.116 17.475 1.00 60.94 181 ASP A CA 1
ATOM 1433 C C . ASP A 1 181 ? -24.154 -10.220 18.186 1.00 60.94 181 ASP A C 1
ATOM 1435 O O . ASP A 1 181 ? -22.979 -10.586 18.280 1.00 60.94 181 ASP A O 1
ATOM 1439 N N . PRO A 1 182 ? -24.581 -9.071 18.745 1.00 59.91 182 PRO A N 1
ATOM 1440 C CA . PRO A 1 182 ? -23.708 -8.169 19.500 1.00 59.91 182 PRO A CA 1
ATOM 1441 C C . PRO A 1 182 ? -23.144 -8.785 20.790 1.00 59.91 182 PRO A C 1
ATOM 1443 O O . PRO A 1 182 ? -22.231 -8.223 21.386 1.00 59.91 182 PRO A O 1
ATOM 1446 N N . SER A 1 183 ? -23.707 -9.903 21.271 1.00 58.47 183 SER A N 1
ATOM 1447 C CA . SER A 1 183 ? -23.308 -10.522 22.542 1.00 58.47 183 SER A CA 1
ATOM 1448 C C . SER A 1 183 ? -22.104 -11.456 22.401 1.00 58.47 183 SER A C 1
ATOM 1450 O O . SER A 1 183 ? -21.373 -11.684 23.369 1.00 58.47 183 SER A O 1
ATOM 1452 N N . ARG A 1 184 ? -21.835 -11.946 21.184 1.00 57.56 184 ARG A N 1
ATOM 1453 C CA . ARG A 1 184 ? -20.608 -12.672 20.846 1.00 57.56 184 ARG A CA 1
ATOM 1454 C C . ARG A 1 184 ? -19.505 -11.677 20.515 1.00 57.56 184 ARG A C 1
ATOM 1456 O O . ARG A 1 184 ? -19.102 -11.531 19.364 1.00 57.56 184 ARG A O 1
ATOM 1463 N N . ASN A 1 185 ? -18.990 -11.026 21.555 1.00 50.28 185 ASN A N 1
ATOM 1464 C CA . ASN A 1 185 ? -17.717 -10.315 21.498 1.00 50.28 185 ASN A CA 1
ATOM 1465 C C . ASN A 1 185 ? -16.590 -11.335 21.278 1.00 50.28 185 ASN A C 1
ATOM 1467 O O . ASN A 1 185 ? -15.871 -11.713 22.204 1.00 50.28 185 ASN A O 1
ATOM 1471 N N . ASN A 1 186 ? -16.442 -11.810 20.042 1.00 54.91 186 ASN A N 1
ATOM 1472 C CA . ASN A 1 186 ? -15.185 -12.387 19.607 1.00 54.91 186 ASN A CA 1
ATOM 1473 C C . ASN A 1 186 ? -14.172 -11.249 19.695 1.00 54.91 186 ASN A C 1
ATOM 1475 O O . ASN A 1 186 ? -14.168 -10.357 18.849 1.00 54.91 186 ASN A O 1
ATOM 1479 N N . LEU A 1 187 ? -13.375 -11.253 20.766 1.00 53.75 187 LEU A N 1
ATOM 1480 C CA . LEU A 1 187 ? -12.209 -10.390 20.901 1.00 53.75 187 LEU A CA 1
ATOM 1481 C C . LEU A 1 187 ? -11.437 -10.500 19.590 1.00 53.75 187 LEU A C 1
ATOM 1483 O O . LEU A 1 187 ? -10.976 -11.589 19.239 1.00 53.75 187 LEU A O 1
ATOM 1487 N N . ALA A 1 188 ? -11.388 -9.408 18.831 1.00 55.94 188 ALA A N 1
ATOM 1488 C CA . ALA A 1 188 ? -10.671 -9.403 17.575 1.00 55.94 188 ALA A CA 1
ATOM 1489 C C . ALA A 1 188 ? -9.226 -9.832 17.858 1.00 55.94 188 ALA A C 1
ATOM 1491 O O . ALA A 1 188 ? -8.603 -9.338 18.799 1.00 55.94 188 ALA A O 1
ATOM 1492 N N . ASP A 1 189 ? -8.718 -10.795 17.088 1.00 65.88 189 ASP A N 1
ATOM 1493 C CA . ASP A 1 189 ? -7.330 -11.242 17.195 1.00 65.88 189 ASP A CA 1
ATOM 1494 C C . ASP A 1 189 ? -6.429 -10.140 16.630 1.00 65.88 189 ASP A C 1
ATOM 1496 O O . ASP A 1 189 ? -6.077 -10.113 15.441 1.00 65.88 189 ASP A O 1
ATOM 1500 N N . TYR A 1 190 ? -6.182 -9.150 17.485 1.00 77.38 190 TYR A N 1
ATOM 1501 C CA . TYR A 1 190 ? -5.466 -7.947 17.133 1.00 77.38 190 TYR A CA 1
ATOM 1502 C C . TYR A 1 190 ? -3.994 -8.241 16.809 1.00 77.38 190 TYR A C 1
ATOM 1504 O O . TYR A 1 190 ? -3.443 -9.265 17.202 1.00 77.38 190 TYR A O 1
ATOM 1512 N N . GLY A 1 191 ? -3.328 -7.341 16.086 1.00 85.75 191 GLY A N 1
ATOM 1513 C CA . GLY A 1 191 ? -1.920 -7.497 15.713 1.00 85.75 191 GLY A CA 1
ATOM 1514 C C . GLY A 1 191 ? -1.706 -8.064 14.310 1.00 85.75 191 GLY A C 1
ATOM 1515 O O . GLY A 1 191 ? -0.742 -7.683 13.650 1.00 85.75 191 GLY A O 1
ATOM 1516 N N . ASN A 1 192 ? -2.617 -8.901 13.791 1.00 90.31 192 ASN A N 1
ATOM 1517 C CA . ASN A 1 192 ? -2.485 -9.446 12.430 1.00 90.31 192 ASN A CA 1
ATOM 1518 C C . ASN A 1 192 ? -2.477 -8.330 11.358 1.00 90.31 192 ASN A C 1
ATOM 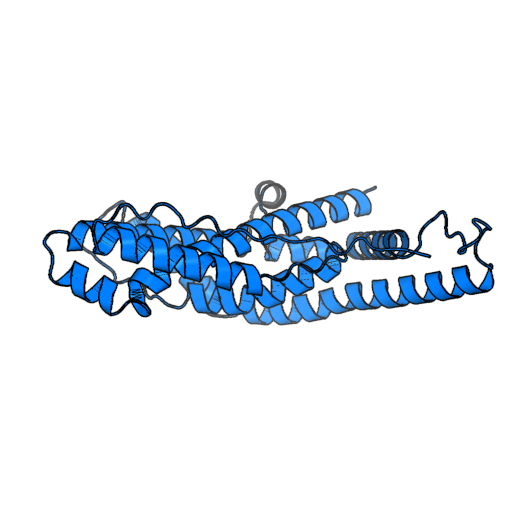1520 O O . ASN A 1 192 ? -1.774 -8.434 10.350 1.00 90.31 192 ASN A O 1
ATOM 1524 N N . ALA A 1 193 ? -3.257 -7.260 11.561 1.00 92.62 193 ALA A N 1
ATOM 1525 C CA . ALA A 1 193 ? -3.362 -6.145 10.615 1.00 92.62 193 ALA A CA 1
ATOM 1526 C C . ALA A 1 193 ? -2.115 -5.257 10.672 1.00 92.62 193 ALA A C 1
ATOM 1528 O O . ALA A 1 193 ? -1.609 -4.821 9.640 1.00 92.62 193 ALA A O 1
ATOM 1529 N N . GLU A 1 194 ? -1.591 -5.041 11.874 1.00 95.12 194 GLU A N 1
ATOM 1530 C CA . GLU A 1 194 ? -0.371 -4.303 12.166 1.00 95.12 194 GLU A CA 1
ATOM 1531 C C . GLU A 1 194 ? 0.856 -5.010 11.593 1.00 95.12 194 GLU A C 1
ATOM 1533 O O . GLU A 1 194 ? 1.668 -4.369 10.925 1.00 95.12 194 GLU A O 1
ATOM 1538 N N . GLU A 1 195 ? 0.971 -6.327 11.797 1.00 95.00 195 GLU A N 1
ATOM 1539 C CA . GLU A 1 195 ? 2.045 -7.128 11.209 1.00 95.00 195 GLU A CA 1
ATOM 1540 C C . GLU A 1 195 ? 1.973 -7.074 9.679 1.00 95.00 195 GLU A C 1
ATOM 1542 O O . GLU A 1 195 ? 2.981 -6.818 9.012 1.00 95.00 195 GLU A O 1
ATOM 1547 N N . LEU A 1 196 ? 0.775 -7.251 9.106 1.00 95.38 196 LEU A N 1
ATOM 1548 C CA . LEU A 1 196 ? 0.590 -7.156 7.661 1.00 95.38 196 LEU A CA 1
ATOM 1549 C C . LEU A 1 196 ? 0.950 -5.759 7.140 1.00 95.38 196 LEU A C 1
ATOM 1551 O O . LEU A 1 196 ? 1.610 -5.655 6.106 1.00 95.38 196 LEU A O 1
ATOM 1555 N N . LEU A 1 197 ? 0.574 -4.687 7.843 1.00 96.62 197 LEU A N 1
ATOM 1556 C CA . LEU A 1 197 ? 0.938 -3.319 7.474 1.00 96.62 197 LEU A CA 1
ATOM 1557 C C . LEU A 1 197 ? 2.458 -3.118 7.514 1.00 96.62 197 LEU A C 1
ATOM 1559 O O . LEU A 1 197 ? 3.011 -2.559 6.567 1.00 96.62 197 LEU A O 1
ATOM 1563 N N . GLY A 1 198 ? 3.138 -3.642 8.537 1.00 96.25 198 GLY A N 1
ATOM 1564 C CA . GLY A 1 198 ? 4.598 -3.598 8.654 1.00 96.25 198 GLY A CA 1
ATOM 1565 C C . GLY A 1 198 ? 5.321 -4.224 7.458 1.00 96.25 198 GLY A C 1
ATOM 1566 O O . GLY A 1 198 ? 6.343 -3.701 7.025 1.00 96.25 198 GLY A O 1
ATOM 1567 N N . LYS A 1 199 ? 4.756 -5.285 6.864 1.00 96.31 199 LYS A N 1
ATOM 1568 C CA . LYS A 1 199 ? 5.264 -5.900 5.619 1.00 96.31 199 LYS A CA 1
ATOM 1569 C C . LYS A 1 199 ? 4.806 -5.163 4.356 1.00 96.31 199 LYS A C 1
ATOM 1571 O O . LYS A 1 199 ? 5.510 -5.140 3.354 1.00 96.31 199 LYS A O 1
ATOM 1576 N N . THR A 1 200 ? 3.633 -4.536 4.399 1.00 96.31 200 THR A N 1
ATOM 1577 C CA . THR A 1 200 ? 3.043 -3.834 3.250 1.00 96.31 200 THR A CA 1
ATOM 1578 C C . THR A 1 200 ? 3.755 -2.517 2.948 1.00 96.31 200 THR A C 1
ATOM 1580 O O . THR A 1 200 ? 3.940 -2.191 1.781 1.00 96.31 200 THR A O 1
ATOM 1583 N N . ILE A 1 201 ? 4.172 -1.765 3.972 1.00 96.62 201 ILE A N 1
ATOM 1584 C CA . ILE A 1 201 ? 4.871 -0.480 3.811 1.00 96.62 201 ILE A CA 1
ATOM 1585 C C . ILE A 1 201 ? 6.129 -0.609 2.932 1.00 96.62 201 ILE A C 1
ATOM 1587 O O . ILE A 1 201 ? 6.169 0.050 1.892 1.00 96.62 201 ILE A O 1
ATOM 1591 N N . PRO A 1 202 ? 7.136 -1.446 3.263 1.00 95.75 202 PRO A N 1
ATOM 1592 C CA . PRO A 1 202 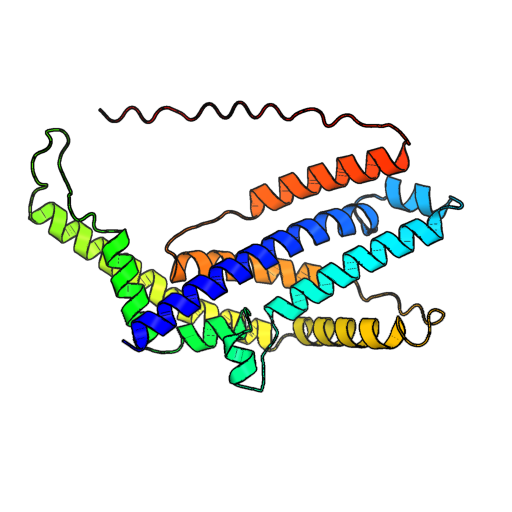? 8.347 -1.552 2.448 1.00 95.75 202 PRO A CA 1
ATOM 1593 C C . PRO A 1 202 ? 8.052 -2.064 1.033 1.00 95.75 202 PRO A C 1
ATOM 1595 O O . PRO A 1 202 ? 8.610 -1.537 0.069 1.00 95.75 202 PRO A O 1
ATOM 1598 N N . LEU A 1 203 ? 7.127 -3.022 0.893 1.00 96.06 203 LEU A N 1
ATOM 1599 C CA . LEU A 1 203 ? 6.678 -3.535 -0.401 1.00 96.06 203 LEU A CA 1
ATOM 1600 C C . LEU A 1 203 ? 6.099 -2.413 -1.279 1.00 96.06 203 LEU A C 1
ATOM 1602 O O . LEU A 1 203 ? 6.495 -2.254 -2.432 1.00 96.06 203 LEU A O 1
ATOM 1606 N N . VAL A 1 204 ? 5.184 -1.603 -0.738 1.00 95.75 204 VAL A N 1
ATOM 1607 C CA . VAL A 1 204 ? 4.533 -0.516 -1.482 1.00 95.75 204 VAL A CA 1
ATOM 1608 C C . VAL A 1 204 ? 5.505 0.618 -1.785 1.00 95.75 204 VAL A C 1
ATOM 1610 O O . VAL A 1 204 ? 5.483 1.117 -2.906 1.00 95.75 204 VAL A O 1
ATOM 1613 N N . THR A 1 205 ? 6.396 0.989 -0.863 1.00 95.12 205 THR A N 1
ATOM 1614 C CA . THR A 1 205 ? 7.432 2.007 -1.115 1.00 95.12 205 THR A CA 1
ATOM 1615 C C . THR A 1 205 ? 8.311 1.626 -2.308 1.00 95.12 205 THR A C 1
ATOM 1617 O O . THR A 1 205 ? 8.542 2.445 -3.200 1.00 95.12 205 THR A O 1
ATOM 1620 N N . ARG A 1 206 ? 8.751 0.365 -2.373 1.00 94.94 206 ARG A N 1
ATOM 1621 C CA . ARG A 1 206 ? 9.557 -0.151 -3.490 1.00 94.94 206 ARG A CA 1
ATOM 1622 C C . ARG A 1 206 ? 8.743 -0.246 -4.787 1.00 94.94 206 ARG A C 1
ATOM 1624 O O . ARG A 1 206 ? 9.245 0.118 -5.847 1.00 94.94 206 ARG A O 1
ATOM 1631 N N . LEU A 1 207 ? 7.460 -0.616 -4.711 1.00 94.75 207 LEU A N 1
ATOM 1632 C CA . LEU A 1 207 ? 6.546 -0.578 -5.863 1.00 94.75 207 LEU A CA 1
ATOM 1633 C C . LEU A 1 207 ? 6.331 0.845 -6.406 1.00 94.75 207 LEU A C 1
ATOM 1635 O O . LEU A 1 207 ? 6.293 1.026 -7.622 1.00 94.75 207 LEU A O 1
ATOM 1639 N N . GLN A 1 208 ? 6.207 1.864 -5.545 1.00 94.31 208 GLN A N 1
ATOM 1640 C CA . GLN A 1 208 ? 6.107 3.261 -5.994 1.00 94.31 208 GLN A CA 1
ATOM 1641 C C . GLN A 1 208 ? 7.358 3.672 -6.768 1.00 94.31 208 GLN A C 1
ATOM 1643 O O . GLN A 1 208 ? 7.242 4.274 -7.837 1.00 94.31 208 GLN A O 1
ATOM 1648 N N . LEU A 1 209 ? 8.538 3.304 -6.264 1.00 91.88 209 LEU A N 1
ATOM 1649 C CA . LEU A 1 209 ? 9.796 3.584 -6.942 1.00 91.88 209 LEU A CA 1
ATOM 1650 C C . LEU A 1 209 ? 9.846 2.898 -8.314 1.00 91.88 209 LEU A C 1
ATOM 1652 O O . LEU A 1 209 ? 10.092 3.569 -9.311 1.00 91.88 209 LEU A O 1
ATOM 1656 N N . ALA A 1 210 ? 9.516 1.609 -8.389 1.00 93.44 210 ALA A N 1
ATOM 1657 C CA . ALA A 1 210 ? 9.552 0.856 -9.643 1.00 93.44 210 ALA A CA 1
ATOM 1658 C C . ALA A 1 210 ? 8.542 1.360 -10.696 1.00 93.44 210 ALA A C 1
ATOM 1660 O O . ALA A 1 210 ? 8.846 1.414 -11.884 1.00 93.44 210 ALA A O 1
ATOM 1661 N N . VAL A 1 211 ? 7.329 1.754 -10.289 1.00 94.50 211 VAL A N 1
ATOM 1662 C CA . VAL A 1 211 ? 6.271 2.178 -11.230 1.00 94.50 211 VAL A CA 1
ATOM 1663 C C . VAL A 1 211 ? 6.393 3.658 -11.600 1.00 94.50 211 VAL A C 1
ATOM 1665 O O . VAL A 1 211 ? 6.198 4.063 -12.753 1.00 94.50 211 VAL A O 1
ATOM 1668 N N . ARG A 1 212 ? 6.674 4.508 -10.613 1.00 93.38 212 ARG A N 1
ATOM 1669 C CA . ARG A 1 212 ? 6.549 5.967 -10.737 1.00 93.38 212 ARG A CA 1
ATOM 1670 C C . ARG A 1 212 ? 7.886 6.691 -10.695 1.00 93.38 212 ARG A C 1
ATOM 1672 O O . ARG A 1 212 ? 7.903 7.886 -10.977 1.00 93.38 212 ARG A O 1
ATOM 1679 N N . SER A 1 213 ? 8.975 5.991 -10.377 1.00 90.06 213 SER A N 1
ATOM 1680 C CA . SER A 1 213 ? 10.292 6.584 -10.129 1.00 90.06 213 SER A CA 1
ATOM 1681 C C . SER A 1 213 ? 10.237 7.670 -9.043 1.00 90.06 213 SER A C 1
ATOM 1683 O O . SER A 1 213 ? 10.990 8.638 -9.088 1.00 90.06 213 SER A O 1
ATOM 1685 N N . CYS A 1 214 ? 9.317 7.538 -8.077 1.00 87.88 214 CYS A N 1
ATOM 1686 C CA . CYS A 1 214 ? 9.192 8.448 -6.942 1.00 87.88 214 CYS A CA 1
ATOM 1687 C C . CYS A 1 214 ? 9.240 7.675 -5.623 1.00 87.88 214 CYS A C 1
ATOM 1689 O O . CYS A 1 214 ? 8.592 6.638 -5.477 1.00 87.88 214 CYS A O 1
ATOM 1691 N N . HIS A 1 215 ? 9.978 8.212 -4.654 1.00 81.81 215 HIS A N 1
ATOM 1692 C CA . HIS A 1 215 ? 10.018 7.693 -3.295 1.00 81.81 215 HIS A CA 1
ATOM 1693 C C . HIS A 1 215 ? 9.187 8.597 -2.388 1.00 81.81 215 HIS A C 1
ATOM 1695 O O . HIS A 1 215 ? 9.448 9.796 -2.283 1.00 81.81 215 HIS A O 1
ATOM 1701 N N . THR A 1 216 ? 8.201 8.026 -1.707 1.00 80.50 216 THR A N 1
ATOM 1702 C CA . THR A 1 216 ? 7.459 8.729 -0.664 1.00 80.50 216 THR A CA 1
ATOM 1703 C C . THR A 1 216 ? 7.720 8.027 0.654 1.00 80.50 216 THR A C 1
ATOM 1705 O O . THR A 1 216 ? 7.374 6.862 0.826 1.00 80.50 216 THR A O 1
ATOM 1708 N N . SER A 1 217 ? 8.387 8.724 1.575 1.00 86.38 217 SER A N 1
ATOM 1709 C CA . SER A 1 217 ? 8.650 8.173 2.900 1.00 86.38 217 SER A CA 1
ATOM 1710 C C . SER A 1 217 ? 7.350 8.135 3.699 1.00 86.38 217 SER A C 1
ATOM 1712 O O . SER A 1 217 ? 6.731 9.170 3.934 1.00 86.38 217 SER A O 1
ATOM 1714 N N . LEU A 1 218 ? 6.949 6.939 4.124 1.00 90.81 218 LEU A N 1
ATOM 1715 C CA . LEU A 1 218 ? 5.829 6.735 5.047 1.00 90.81 218 LEU A CA 1
ATOM 1716 C C . LEU A 1 218 ? 6.252 6.876 6.519 1.00 90.81 218 LEU A C 1
ATOM 1718 O O . LEU A 1 218 ? 5.397 6.930 7.398 1.00 90.81 218 LEU A O 1
ATOM 1722 N N . ALA A 1 219 ? 7.559 6.959 6.796 1.00 90.69 219 ALA A N 1
ATOM 1723 C CA . ALA A 1 219 ? 8.079 7.053 8.159 1.00 90.69 219 ALA A CA 1
ATOM 1724 C C . ALA A 1 219 ? 7.672 8.370 8.835 1.00 90.69 219 ALA A C 1
ATOM 1726 O O . ALA A 1 219 ? 7.171 8.349 9.956 1.00 90.69 219 ALA A O 1
ATOM 1727 N N . SER A 1 220 ? 7.808 9.500 8.130 1.00 89.81 220 SER A N 1
ATOM 1728 C CA . SER A 1 220 ? 7.376 10.806 8.642 1.00 89.81 220 SER A CA 1
ATOM 1729 C C . SER A 1 220 ? 5.871 10.853 8.893 1.00 89.81 220 SER A C 1
ATOM 1731 O O . SER A 1 220 ? 5.431 11.434 9.879 1.00 89.81 220 SER A O 1
ATOM 1733 N N . GLU A 1 221 ? 5.071 10.203 8.045 1.00 92.50 221 GLU A N 1
ATOM 1734 C CA . GLU A 1 221 ? 3.626 10.131 8.258 1.00 92.50 221 GLU A CA 1
ATOM 1735 C C . GLU A 1 221 ? 3.253 9.304 9.484 1.00 92.50 221 GLU A C 1
ATOM 1737 O O . GLU A 1 221 ? 2.333 9.693 10.197 1.00 92.50 221 GLU A O 1
ATOM 1742 N N . SER A 1 222 ? 3.965 8.207 9.768 1.00 94.19 222 SER A N 1
ATOM 1743 C CA . SER A 1 222 ? 3.745 7.448 11.006 1.00 94.19 222 SER A CA 1
ATOM 1744 C C . SER A 1 222 ? 3.950 8.339 12.228 1.00 94.19 222 SER A C 1
ATOM 1746 O O . SER A 1 222 ? 3.072 8.390 13.083 1.00 94.19 222 SER A O 1
ATOM 1748 N N . THR A 1 223 ? 5.046 9.104 12.270 1.00 95.38 223 THR A N 1
ATOM 1749 C CA . THR A 1 223 ? 5.334 10.033 13.373 1.00 95.38 223 THR A CA 1
ATOM 1750 C C . THR A 1 223 ? 4.255 11.107 13.516 1.00 95.38 223 THR A C 1
ATOM 1752 O O . THR A 1 223 ? 3.722 11.289 14.606 1.00 95.38 223 THR A O 1
ATOM 1755 N N . ILE A 1 224 ? 3.861 11.760 12.416 1.00 95.19 224 ILE A N 1
ATOM 1756 C CA . ILE A 1 224 ? 2.807 12.791 12.428 1.00 95.19 224 ILE A CA 1
ATOM 1757 C C . ILE A 1 224 ? 1.493 12.222 12.979 1.00 95.19 224 ILE A C 1
ATOM 1759 O O . ILE A 1 224 ? 0.833 12.840 13.815 1.00 95.19 224 ILE A O 1
ATOM 1763 N N . TRP A 1 225 ? 1.089 11.033 12.522 1.00 97.00 225 TRP A N 1
ATOM 1764 C CA . TRP A 1 225 ? -0.166 10.435 12.970 1.00 97.00 225 TRP A CA 1
ATOM 1765 C C . TRP A 1 225 ? -0.100 9.897 14.399 1.00 97.00 225 TRP A C 1
ATOM 1767 O O . TRP A 1 225 ? -1.120 9.920 15.084 1.00 97.00 225 TRP A O 1
ATOM 1777 N N . GLU A 1 226 ? 1.064 9.454 14.870 1.00 96.06 226 GLU A N 1
ATOM 1778 C CA . GLU A 1 226 ? 1.287 9.082 16.270 1.00 96.06 226 GLU A CA 1
ATOM 1779 C C . GLU A 1 226 ? 1.159 10.298 17.198 1.00 96.06 226 GLU A C 1
ATOM 1781 O O . GLU A 1 226 ? 0.450 10.221 18.204 1.00 96.06 226 GLU A O 1
ATOM 1786 N N . GLU A 1 227 ? 1.741 11.442 16.826 1.00 95.62 227 GLU A N 1
ATOM 1787 C CA . GLU A 1 227 ? 1.576 12.711 17.548 1.00 95.62 227 GLU A CA 1
ATOM 1788 C C . GLU A 1 227 ? 0.108 13.158 17.570 1.00 95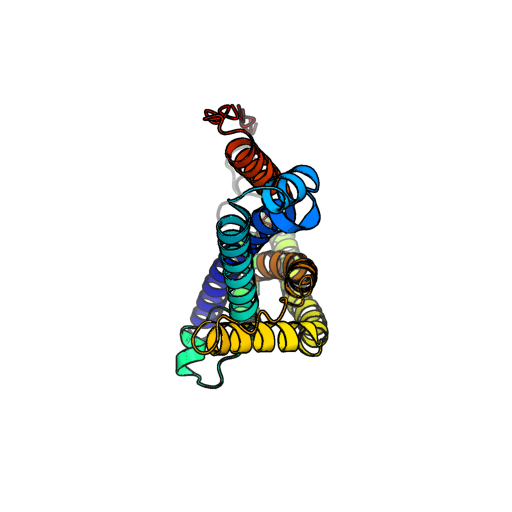.62 227 GLU A C 1
ATOM 1790 O O . GLU A 1 227 ? -0.441 13.486 18.623 1.00 95.62 227 GLU A O 1
ATOM 1795 N N . HIS A 1 228 ? -0.568 13.116 16.420 1.00 96.12 228 HIS A N 1
ATOM 1796 C CA . HIS A 1 228 ? -1.984 13.475 16.325 1.00 96.12 228 HIS A CA 1
ATOM 1797 C C . HIS A 1 228 ? -2.882 12.539 17.142 1.00 96.12 228 HIS A C 1
ATOM 1799 O O . HIS A 1 228 ? -3.841 12.998 17.769 1.00 96.12 228 HIS A O 1
ATOM 1805 N N . ALA A 1 229 ? -2.591 11.237 17.145 1.00 96.19 229 ALA A N 1
ATOM 1806 C CA . ALA A 1 229 ? -3.307 10.267 17.960 1.00 96.19 229 ALA A CA 1
ATOM 1807 C C . ALA A 1 229 ? -3.106 10.558 19.453 1.00 96.19 229 ALA A C 1
ATOM 1809 O O . ALA A 1 229 ? -4.075 10.551 20.210 1.00 96.19 229 ALA A O 1
ATOM 1810 N N . ASP A 1 230 ? -1.879 10.860 19.883 1.00 94.38 230 ASP A N 1
ATOM 1811 C CA . ASP A 1 230 ? -1.586 11.218 21.272 1.00 94.38 230 ASP A CA 1
ATOM 1812 C C . ASP A 1 230 ? -2.333 12.486 21.715 1.00 94.38 230 ASP A C 1
ATOM 1814 O O . ASP A 1 230 ? -2.998 12.468 22.753 1.00 94.38 230 ASP A O 1
ATOM 1818 N N . ILE A 1 231 ? -2.321 13.545 20.897 1.00 93.31 231 ILE A N 1
ATOM 1819 C CA . ILE A 1 231 ? -3.083 14.778 21.156 1.00 93.31 231 ILE A CA 1
ATOM 1820 C C . ILE A 1 231 ? -4.581 14.476 21.271 1.00 93.31 231 ILE A C 1
ATOM 1822 O O . ILE A 1 231 ? -5.222 14.890 22.240 1.00 93.31 231 ILE A O 1
ATOM 1826 N N . PHE A 1 232 ? -5.136 13.733 20.309 1.00 94.62 232 PHE A N 1
ATOM 1827 C CA . PHE A 1 232 ? -6.554 13.376 20.286 1.00 94.62 232 PHE A CA 1
ATOM 1828 C C . PHE A 1 232 ? -6.973 12.622 21.551 1.00 94.62 232 PHE A C 1
ATOM 1830 O O . PHE A 1 232 ? -7.928 13.018 22.222 1.00 94.62 232 PHE A O 1
ATOM 1837 N N . TRP A 1 233 ? -6.250 11.557 21.907 1.00 93.75 233 TRP A N 1
ATOM 1838 C CA . TRP A 1 233 ? -6.604 10.734 23.059 1.00 93.75 233 TRP A CA 1
ATOM 1839 C C . TRP A 1 233 ? -6.409 11.477 24.382 1.00 93.75 233 TRP A C 1
ATOM 1841 O O . TRP A 1 233 ? -7.246 11.347 25.275 1.00 93.75 233 TRP A O 1
ATOM 1851 N N . ARG A 1 234 ? -5.375 12.320 24.507 1.00 90.25 234 ARG A N 1
ATOM 1852 C CA . ARG A 1 234 ? -5.193 13.178 25.689 1.00 90.25 234 ARG A CA 1
ATOM 1853 C C . ARG A 1 234 ? -6.325 14.183 25.850 1.00 90.25 234 ARG A C 1
ATOM 1855 O O . ARG A 1 234 ? -6.838 14.322 26.959 1.00 90.25 234 ARG A O 1
ATOM 1862 N N . ALA A 1 235 ? -6.726 14.857 24.773 1.00 90.06 235 ALA A N 1
ATOM 1863 C CA . ALA A 1 235 ? -7.844 15.798 24.799 1.00 90.06 235 ALA A CA 1
ATOM 1864 C C . ALA A 1 235 ? -9.141 15.094 25.224 1.00 90.06 235 ALA A C 1
ATOM 1866 O O . ALA A 1 235 ? -9.841 15.562 26.124 1.00 90.06 235 ALA A O 1
ATOM 1867 N N . LEU A 1 236 ? -9.407 13.916 24.648 1.00 89.75 236 LEU A N 1
ATOM 1868 C CA . LEU A 1 236 ? -10.580 13.113 24.979 1.00 89.75 236 LEU A CA 1
ATOM 1869 C C . LEU A 1 236 ? -10.576 12.655 26.446 1.00 89.75 236 LEU A C 1
ATOM 1871 O O . LEU A 1 236 ? -11.608 12.708 27.111 1.00 89.75 236 LEU A O 1
ATOM 1875 N N . CYS A 1 237 ? -9.424 12.237 26.975 1.00 87.25 237 CYS A N 1
ATOM 1876 C CA . CYS A 1 237 ? -9.294 11.845 28.373 1.00 87.25 237 CYS A CA 1
ATOM 1877 C C . CYS A 1 237 ? -9.472 13.034 29.322 1.00 87.25 237 CYS A C 1
ATOM 1879 O O . CYS A 1 237 ? -10.209 12.932 30.297 1.00 87.25 237 CYS A O 1
ATOM 1881 N N . CYS A 1 238 ? -8.789 14.150 29.074 1.00 85.06 238 CYS A N 1
ATOM 1882 C CA . CYS A 1 238 ? -8.714 15.271 30.010 1.00 85.06 238 CYS A CA 1
ATOM 1883 C C . CYS A 1 238 ? -9.895 16.245 29.923 1.00 85.06 238 CYS A C 1
ATOM 1885 O O . CYS A 1 238 ? -10.021 17.092 30.805 1.00 85.06 238 CYS A O 1
ATOM 1887 N N . GLY A 1 239 ? -10.752 16.139 28.902 1.00 78.38 239 GLY A N 1
ATOM 1888 C CA . GLY A 1 239 ? -11.862 17.072 28.686 1.00 78.38 239 GLY A CA 1
ATOM 1889 C C . GLY A 1 239 ? -11.401 18.496 28.359 1.00 78.38 239 GLY A C 1
ATOM 1890 O O . GLY A 1 239 ? -12.190 19.434 28.432 1.00 78.38 239 GLY A O 1
ATOM 1891 N N . THR A 1 240 ? -10.122 18.676 28.028 1.00 70.81 240 THR A N 1
ATOM 1892 C CA . THR A 1 240 ? -9.562 19.958 27.618 1.00 70.81 240 THR A CA 1
ATOM 1893 C C . THR A 1 240 ? -9.740 20.121 26.116 1.00 70.81 240 THR A C 1
ATOM 1895 O O . THR A 1 240 ? -9.279 19.290 25.332 1.00 70.81 240 THR A O 1
ATOM 1898 N N . ASN A 1 241 ? -10.370 21.226 25.707 1.00 59.78 241 ASN A N 1
ATOM 1899 C CA . ASN A 1 241 ? -10.285 21.713 24.334 1.00 59.78 241 ASN A CA 1
ATOM 1900 C C . ASN A 1 241 ? -8.830 22.121 24.091 1.00 59.78 241 ASN A C 1
ATOM 1902 O O . ASN A 1 241 ? -8.441 23.254 24.365 1.00 59.78 241 ASN A O 1
ATOM 1906 N N . MET A 1 242 ? -7.996 21.175 23.665 1.00 55.34 242 MET A N 1
ATOM 1907 C CA . MET A 1 242 ? -6.665 21.501 23.179 1.00 55.34 242 MET A CA 1
ATOM 1908 C C . MET A 1 242 ? -6.861 22.213 21.846 1.00 55.34 242 MET A C 1
ATOM 1910 O O . MET A 1 242 ? -7.126 21.568 20.831 1.00 55.34 242 MET A O 1
ATOM 1914 N N . GLU A 1 243 ? -6.783 23.546 21.857 1.00 62.50 243 GLU A N 1
ATOM 1915 C CA . GLU A 1 243 ? -6.540 24.275 20.619 1.00 62.50 243 GLU A CA 1
ATOM 1916 C C . GLU A 1 243 ? -5.286 23.656 19.998 1.00 62.50 243 GLU A C 1
ATOM 1918 O O . GLU A 1 243 ? -4.277 23.523 20.698 1.00 62.50 243 GLU A O 1
ATOM 1923 N N . PRO A 1 244 ? -5.351 23.184 18.740 1.00 58.16 244 PRO A N 1
ATOM 1924 C CA . PRO A 1 244 ? -4.202 22.572 18.109 1.00 58.16 244 PRO A CA 1
ATOM 1925 C C . PRO A 1 244 ? -3.089 23.607 18.143 1.00 58.16 244 PRO A C 1
ATOM 1927 O O . PRO A 1 244 ? -3.206 24.655 17.506 1.00 58.16 244 PRO A O 1
ATOM 1930 N N . THR A 1 245 ? -2.038 23.332 18.919 1.00 58.53 245 THR A N 1
ATOM 1931 C CA . THR A 1 245 ? -0.823 24.135 18.921 1.00 58.53 245 THR A CA 1
ATOM 1932 C C . THR A 1 245 ? -0.360 24.117 17.481 1.00 58.53 245 THR A C 1
ATOM 1934 O O . THR A 1 245 ? 0.140 23.096 17.013 1.00 58.53 245 THR A O 1
ATOM 1937 N N . THR A 1 246 ? -0.652 25.183 16.733 1.00 54.50 246 THR A N 1
ATOM 1938 C CA . THR A 1 246 ? -0.344 25.249 15.312 1.00 54.50 246 THR A CA 1
ATOM 1939 C C . THR A 1 246 ? 1.136 24.974 15.208 1.00 54.50 246 THR A C 1
ATOM 1941 O O . THR A 1 246 ? 1.947 25.789 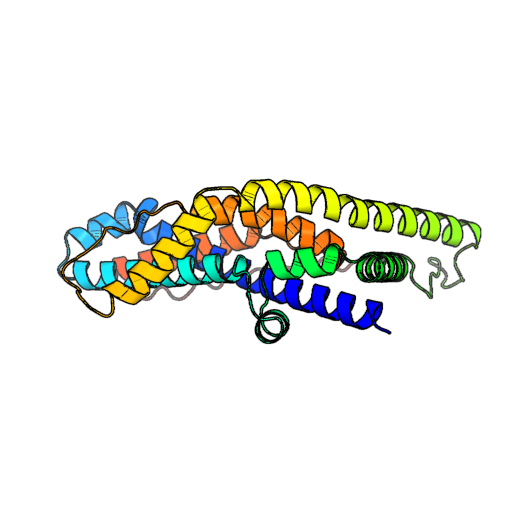15.657 1.00 54.50 246 THR A O 1
ATOM 1944 N N . CYS A 1 247 ? 1.473 23.798 14.688 1.00 45.25 247 CYS A N 1
ATOM 1945 C CA . CYS A 1 247 ? 2.832 23.446 14.376 1.00 45.25 247 CYS A CA 1
ATOM 1946 C C . CYS A 1 247 ? 3.221 24.435 13.281 1.00 45.25 247 CYS A C 1
ATOM 1948 O O . CYS A 1 247 ? 2.875 24.265 12.113 1.00 45.25 247 CYS A O 1
ATOM 1950 N N . ARG A 1 248 ? 3.826 25.562 13.676 1.00 47.94 248 ARG A N 1
ATOM 1951 C CA . ARG A 1 248 ? 4.517 26.457 12.759 1.00 47.94 248 ARG A CA 1
ATOM 1952 C C . ARG A 1 248 ? 5.728 25.670 12.282 1.00 47.94 248 ARG A C 1
ATOM 1954 O O . ARG A 1 248 ? 6.846 25.903 12.723 1.00 47.94 248 ARG A O 1
ATOM 1961 N N . THR A 1 249 ? 5.507 24.734 11.368 1.00 49.12 249 THR A N 1
ATOM 1962 C CA . THR A 1 249 ? 6.526 24.347 10.409 1.00 49.12 249 THR A CA 1
ATOM 1963 C C . THR A 1 249 ? 6.757 25.578 9.548 1.00 49.12 249 THR A C 1
ATOM 1965 O O . THR A 1 249 ? 6.182 25.739 8.474 1.00 49.12 249 THR A O 1
ATOM 1968 N N . THR A 1 250 ? 7.590 26.493 10.041 1.00 46.53 250 THR A N 1
ATOM 1969 C CA . THR A 1 250 ? 8.414 27.331 9.178 1.00 46.53 250 THR A CA 1
ATOM 1970 C C . THR A 1 250 ? 9.346 26.386 8.437 1.00 46.53 250 THR A C 1
ATOM 1972 O O . THR A 1 250 ? 10.518 26.243 8.768 1.00 46.53 250 THR A O 1
ATOM 1975 N N . THR A 1 251 ? 8.801 25.688 7.445 1.00 46.75 251 THR A N 1
ATOM 1976 C CA . THR A 1 251 ? 9.584 25.138 6.354 1.00 46.75 251 THR A CA 1
ATOM 1977 C C . THR A 1 251 ? 9.995 26.347 5.529 1.00 46.75 251 THR A C 1
ATOM 1979 O O . THR A 1 251 ? 9.348 26.720 4.556 1.00 46.75 251 THR A O 1
ATOM 1982 N N . THR A 1 252 ? 11.046 27.032 5.972 1.00 44.69 252 THR A N 1
ATOM 1983 C CA . THR A 1 252 ? 11.890 27.783 5.053 1.00 44.69 252 THR A CA 1
ATOM 1984 C C . THR A 1 252 ? 12.410 26.758 4.060 1.00 44.69 252 THR A C 1
ATOM 1986 O O . THR A 1 252 ? 13.335 26.009 4.370 1.00 44.69 252 THR A O 1
ATOM 1989 N N . CYS A 1 253 ? 11.763 26.664 2.898 1.00 38.06 253 CYS A N 1
ATOM 1990 C CA . CYS A 1 253 ? 12.387 26.052 1.738 1.00 38.06 253 CYS A CA 1
ATOM 1991 C C . CYS A 1 253 ? 13.737 26.760 1.564 1.00 38.06 253 CYS A C 1
ATOM 1993 O O . CYS A 1 253 ? 13.734 27.993 1.459 1.00 38.06 253 CYS A O 1
ATOM 1995 N N . PRO A 1 254 ? 14.882 26.057 1.578 1.00 48.62 254 PRO A N 1
ATOM 1996 C CA . PRO A 1 254 ? 16.082 26.653 1.028 1.00 48.62 254 PRO A CA 1
ATOM 1997 C C . PRO A 1 254 ? 15.728 27.026 -0.410 1.00 48.62 254 PRO A C 1
ATOM 1999 O O . PRO A 1 254 ? 15.257 26.194 -1.184 1.00 48.62 254 PRO A O 1
ATOM 2002 N N . ALA A 1 255 ? 15.842 28.312 -0.728 1.00 47.50 255 ALA A N 1
ATOM 2003 C CA . ALA A 1 255 ? 15.894 28.721 -2.111 1.00 47.50 255 ALA A CA 1
ATOM 2004 C C . ALA A 1 255 ? 17.107 27.997 -2.692 1.00 47.50 255 ALA A C 1
ATOM 2006 O O . ALA A 1 255 ? 18.238 28.289 -2.298 1.00 47.50 255 ALA A O 1
ATOM 2007 N N . ASP A 1 256 ? 16.859 27.019 -3.559 1.00 44.66 256 ASP A N 1
ATOM 2008 C CA . ASP A 1 256 ? 17.872 26.477 -4.448 1.00 44.66 256 ASP A CA 1
ATOM 2009 C C . ASP A 1 256 ? 18.368 27.645 -5.307 1.00 44.66 256 ASP A C 1
ATOM 2011 O O . ASP A 1 256 ? 17.813 27.985 -6.351 1.00 44.66 256 ASP A O 1
ATOM 2015 N N . GLY A 1 257 ? 19.396 28.319 -4.797 1.00 45.38 257 GLY A N 1
ATOM 2016 C CA . GLY A 1 257 ? 20.282 29.161 -5.569 1.00 45.38 257 GLY A CA 1
ATOM 2017 C C . GLY A 1 257 ? 21.111 28.250 -6.455 1.00 45.38 257 GLY A C 1
ATOM 2018 O O . GLY A 1 257 ? 22.215 27.861 -6.086 1.00 45.38 257 GLY A O 1
ATOM 2019 N N . LEU A 1 258 ? 20.550 27.895 -7.607 1.00 42.84 258 LEU A N 1
ATOM 2020 C CA . LEU A 1 258 ? 21.333 27.490 -8.762 1.00 42.84 258 LEU A CA 1
ATOM 2021 C C . LEU A 1 258 ? 22.043 28.745 -9.286 1.00 42.84 258 LEU A C 1
ATOM 2023 O O . LEU A 1 258 ? 21.416 29.599 -9.913 1.00 42.84 258 LEU A O 1
ATOM 2027 N N . ASN A 1 259 ? 23.333 28.848 -8.970 1.00 44.72 259 ASN A N 1
ATOM 2028 C CA . ASN A 1 259 ? 24.331 29.408 -9.878 1.00 44.72 259 ASN A CA 1
ATOM 2029 C C . ASN A 1 259 ? 25.049 28.237 -10.541 1.00 44.72 259 ASN A C 1
ATOM 2031 O O . ASN A 1 259 ? 25.365 27.276 -9.801 1.00 44.72 259 ASN A O 1
#

Foldseek 3Di:
DVLVVLLVLLLVLLVVLVVLLLLLLLLCLLLCCCPPVVPVLVVLLVPDPCVVVSVVVNVVSVLVSLVSLLLQDDDDPDPVVLSVRRHPVSSLVSLPDPSNLVVLLVVQLPVQQDPLDADPVSHGDDPVVSVVSSVVSNVLSVVLSVLSVVLVVLVVVVVPDCLSVLSVVLNVCCVVPVVPPPPPCPPRPPDSSVVSSVSSQVSSQSSCCSSPVDGDDCPVSSVVSNVVSVVVSVCVSVVDPPPPPPPPPPPPPPPPPDD